Protein AF-A0A6A5SUX0-F1 (afdb_monomer_lite)

pLDDT: mean 79.56, std 15.03, range [44.03, 95.94]

Organism: NCBI:txid706981

Radius of gyration: 25.03 Å; chains: 1; bounding box: 44×55×78 Å

Foldseek 3Di:
DDDDPVVVVVVVVVVVVVVVVVVVVVVVVVVVVVQPPFDWDQDPVRDTDRPNDDPPDPPCDDQLNDDDDDADDLDDVPGDPVCSVVSLVSRLVSLVCCQAAQDQSDPPDDDPDPVSVQNGGGAQEDEDEDDDSLLSNLVSLVVCCVVCPVPCVVVNGYAYEYEFDPVDAQDGDPSLVVCQVRHPAYEYQYPNCDCPVHGYHYDHDDD

Structure (mmCIF, N/CA/C/O backbone):
data_AF-A0A6A5SUX0-F1
#
_entry.id   AF-A0A6A5SUX0-F1
#
loop_
_atom_site.group_PDB
_atom_site.id
_atom_site.type_symbol
_atom_site.label_atom_id
_atom_site.label_alt_id
_atom_site.label_comp_id
_atom_site.label_asym_id
_atom_site.label_entity_id
_atom_site.label_seq_id
_atom_site.pdbx_PDB_ins_code
_atom_site.Cartn_x
_atom_site.Cartn_y
_atom_site.Cartn_z
_atom_site.occupancy
_atom_site.B_iso_or_equiv
_atom_site.auth_seq_id
_atom_site.auth_comp_id
_atom_site.auth_asym_id
_atom_site.auth_atom_id
_atom_site.pdbx_PDB_model_num
ATOM 1 N N . MET A 1 1 ? -13.745 -22.113 58.119 1.00 49.56 1 MET A N 1
ATOM 2 C CA . MET A 1 1 ? -13.771 -23.589 58.033 1.00 49.56 1 MET A CA 1
ATOM 3 C C . MET A 1 1 ? -13.179 -23.953 56.679 1.00 49.56 1 MET A C 1
ATOM 5 O O . MET A 1 1 ? -13.833 -23.735 55.671 1.00 49.56 1 MET A O 1
ATOM 9 N N . ALA A 1 2 ? -11.890 -24.301 56.633 1.00 49.69 2 ALA A N 1
ATOM 10 C CA . ALA A 1 2 ? -11.202 -24.580 55.371 1.00 49.69 2 ALA A CA 1
ATOM 11 C C . ALA A 1 2 ? -11.668 -25.944 54.820 1.00 49.69 2 ALA A C 1
ATOM 13 O O . ALA A 1 2 ? -11.818 -26.876 55.616 1.00 49.69 2 ALA A O 1
ATOM 14 N N . PRO A 1 3 ? -11.938 -26.074 53.509 1.00 55.22 3 PRO A N 1
ATOM 15 C CA . PRO A 1 3 ? -12.345 -27.348 52.924 1.00 55.22 3 PRO A CA 1
ATOM 16 C C . PRO A 1 3 ? -11.231 -28.390 53.090 1.00 55.22 3 PRO A C 1
ATOM 18 O O . PRO A 1 3 ? -10.047 -28.064 52.998 1.00 55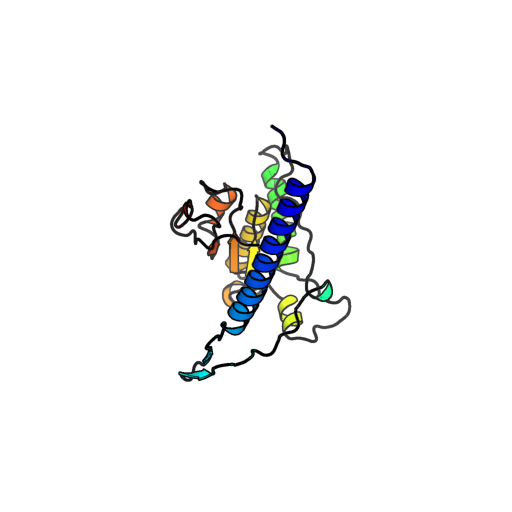.22 3 PRO A O 1
ATOM 21 N N . SER A 1 4 ? -11.608 -29.645 53.355 1.00 58.28 4 SER A N 1
ATOM 22 C CA . SER A 1 4 ? -10.641 -30.730 53.534 1.00 58.28 4 SER A CA 1
ATOM 23 C C . SER A 1 4 ? -9.840 -30.971 52.239 1.00 58.28 4 SER A C 1
ATOM 25 O O . SER A 1 4 ? -10.383 -30.792 51.143 1.00 58.28 4 SER A O 1
ATOM 27 N N . PRO A 1 5 ? -8.569 -31.407 52.326 1.00 59.31 5 PRO A N 1
ATOM 28 C CA . PRO A 1 5 ? -7.697 -31.605 51.159 1.00 59.31 5 PRO A CA 1
ATOM 29 C C . PRO A 1 5 ? -8.304 -32.514 50.074 1.00 59.31 5 PRO A C 1
ATOM 31 O O . PRO A 1 5 ? -8.098 -32.295 48.882 1.00 59.31 5 PRO A O 1
ATOM 34 N N . SER A 1 6 ? -9.122 -33.490 50.479 1.00 60.31 6 SER A N 1
ATOM 35 C CA . SER A 1 6 ? -9.822 -34.422 49.584 1.00 60.31 6 SER A CA 1
ATOM 36 C C . SER A 1 6 ? -10.925 -33.756 48.748 1.00 60.31 6 SER A C 1
ATOM 38 O O . SER A 1 6 ? -11.181 -34.166 47.615 1.00 60.31 6 SER A O 1
ATOM 40 N N . SER A 1 7 ? -11.564 -32.707 49.275 1.00 60.09 7 SER A N 1
ATOM 41 C CA . SER A 1 7 ? -12.603 -31.945 48.569 1.00 60.09 7 SER A CA 1
ATOM 42 C C . SER A 1 7 ? -12.007 -31.108 47.433 1.00 60.09 7 SER A C 1
ATOM 44 O O . SER A 1 7 ? -12.527 -31.107 46.319 1.00 60.09 7 SER A O 1
ATOM 46 N N . LEU A 1 8 ? -10.844 -30.489 47.672 1.00 59.81 8 LEU A N 1
ATOM 47 C CA . LEU A 1 8 ? -10.127 -29.697 46.666 1.00 59.81 8 LEU A CA 1
ATOM 48 C C . LEU A 1 8 ? -9.606 -30.553 45.503 1.00 59.81 8 LEU A C 1
ATOM 50 O O . LEU A 1 8 ? -9.694 -30.137 44.349 1.00 59.81 8 LEU A O 1
ATOM 54 N N . TYR A 1 9 ? -9.131 -31.769 45.786 1.00 67.38 9 TYR A N 1
ATOM 55 C CA . TYR A 1 9 ? -8.696 -32.706 44.747 1.00 67.38 9 TYR A CA 1
ATO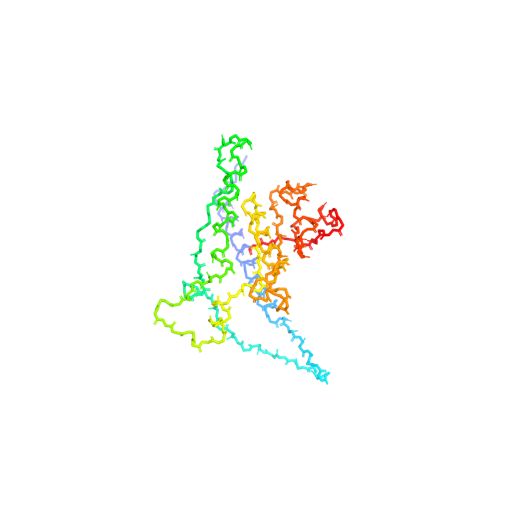M 56 C C . TYR A 1 9 ? -9.862 -33.154 43.851 1.00 67.38 9 TYR A C 1
ATOM 58 O O . TYR A 1 9 ? -9.740 -33.187 42.628 1.00 67.38 9 TYR A O 1
ATOM 66 N N . THR A 1 10 ? -11.025 -33.417 44.452 1.00 73.06 10 THR A N 1
ATOM 67 C CA . THR A 1 10 ? -12.238 -33.824 43.725 1.00 73.06 10 THR A CA 1
ATOM 68 C C . THR A 1 10 ? -12.755 -32.705 42.813 1.00 73.06 10 THR A C 1
ATOM 70 O O . THR A 1 10 ? -13.137 -32.958 41.671 1.00 73.06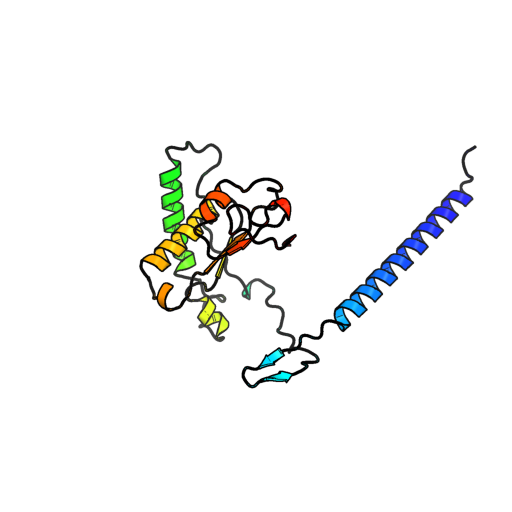 10 THR A O 1
ATOM 73 N N . LEU A 1 11 ? -12.703 -31.457 43.287 1.00 72.31 11 LEU A N 1
ATOM 74 C CA . LEU A 1 11 ? -13.087 -30.267 42.521 1.00 72.31 11 LEU A CA 1
ATOM 75 C C . LEU A 1 11 ? -12.136 -30.011 41.343 1.00 72.31 11 LEU A C 1
ATOM 77 O O . LEU A 1 11 ? -12.590 -29.741 40.234 1.00 72.31 11 LEU A O 1
ATOM 81 N N . SER A 1 12 ? -10.826 -30.171 41.557 1.00 73.44 12 SER A N 1
ATOM 82 C CA . SER A 1 12 ? -9.824 -30.071 40.488 1.00 73.44 12 SER A CA 1
ATOM 83 C C . SER A 1 12 ? -10.040 -31.124 39.399 1.00 73.44 12 SER A C 1
ATOM 85 O O . SER A 1 12 ? -9.927 -30.812 38.216 1.00 73.44 12 SER A O 1
ATOM 87 N N . LEU A 1 13 ? -10.377 -32.361 39.779 1.00 80.00 13 LEU A N 1
ATOM 88 C CA . LEU A 1 13 ? -10.629 -33.447 38.829 1.00 80.00 13 LEU A CA 1
ATOM 89 C C . LEU A 1 13 ? -11.912 -33.216 38.013 1.00 80.00 13 LEU A C 1
ATOM 91 O O . LEU A 1 13 ? -11.964 -33.543 36.828 1.00 80.00 13 LEU A O 1
ATOM 95 N N . ALA A 1 14 ? -12.945 -32.648 38.643 1.00 77.25 14 ALA A N 1
ATOM 96 C CA . ALA A 1 14 ? -14.195 -32.294 37.979 1.00 77.25 14 ALA A CA 1
ATOM 97 C C . ALA A 1 14 ? -13.993 -31.170 36.949 1.00 77.25 14 ALA A C 1
ATOM 99 O O . ALA A 1 14 ? -14.465 -31.287 35.822 1.00 77.25 14 ALA A O 1
ATOM 100 N N . ILE A 1 15 ? -13.227 -30.131 37.301 1.00 79.25 15 ILE A N 1
ATOM 101 C CA . ILE A 1 15 ? -12.895 -29.022 36.393 1.00 79.25 15 ILE A CA 1
ATOM 102 C C . ILE A 1 15 ? -12.122 -29.522 35.168 1.00 79.25 15 ILE A C 1
ATOM 104 O O . ILE A 1 15 ? -12.401 -29.097 34.047 1.00 79.25 15 ILE A O 1
ATOM 108 N N . GLU A 1 16 ? -11.167 -30.434 35.357 1.00 81.25 16 GLU A N 1
ATOM 109 C CA . GLU A 1 16 ? -10.340 -30.912 34.249 1.00 81.25 16 GLU A CA 1
ATOM 110 C C . GLU A 1 16 ? -11.128 -31.806 33.278 1.00 81.25 16 GLU A C 1
ATOM 112 O O . GLU A 1 16 ? -10.983 -31.665 32.063 1.00 81.25 16 GLU A O 1
ATOM 117 N N . ARG A 1 17 ? -12.067 -32.616 33.789 1.00 81.31 17 ARG A N 1
ATOM 118 C CA . ARG A 1 17 ? -13.029 -33.363 32.958 1.00 81.31 17 ARG A CA 1
ATOM 119 C C . ARG A 1 17 ? -13.961 -32.449 32.164 1.00 81.31 17 ARG A C 1
ATOM 121 O O . ARG A 1 17 ? -14.253 -32.737 31.005 1.00 81.31 17 ARG A O 1
ATOM 128 N N . GLU A 1 18 ? -14.425 -31.353 32.762 1.00 77.50 18 GLU A N 1
ATOM 129 C CA . GLU A 1 18 ? -15.297 -30.391 32.078 1.00 77.50 18 GLU A CA 1
ATOM 130 C C . GLU A 1 18 ? -14.549 -29.695 30.927 1.00 77.50 18 GLU A C 1
ATOM 132 O O . GLU A 1 18 ? -15.068 -29.586 29.816 1.00 77.50 18 GLU A O 1
ATOM 137 N N . LYS A 1 19 ? -13.281 -29.311 31.144 1.00 77.44 19 LYS A N 1
ATOM 138 C CA . LYS A 1 19 ? -12.419 -28.752 30.088 1.00 77.44 19 LYS A CA 1
ATOM 139 C C . LYS A 1 19 ? -12.165 -29.737 28.949 1.00 77.44 19 LYS A C 1
ATOM 141 O O . LYS A 1 19 ? -12.125 -29.326 27.793 1.00 77.44 19 LYS A O 1
ATOM 146 N N . GLU A 1 20 ? -11.969 -31.021 29.243 1.00 81.38 20 GLU A N 1
ATOM 147 C CA . GLU A 1 20 ? -11.807 -32.051 28.207 1.00 81.38 20 GLU A CA 1
ATOM 148 C C . GLU A 1 20 ? -13.063 -32.209 27.347 1.00 81.38 20 GLU A C 1
ATOM 150 O O . GLU A 1 20 ? -12.951 -32.292 26.124 1.00 81.38 20 GLU A O 1
ATOM 155 N N . ARG A 1 21 ? -14.252 -32.164 27.959 1.00 81.31 21 ARG A N 1
ATOM 156 C CA . ARG A 1 21 ? -15.530 -32.191 27.230 1.00 81.31 21 ARG A CA 1
ATOM 157 C C . ARG A 1 21 ? -15.703 -30.981 26.318 1.00 81.31 21 ARG A C 1
ATOM 159 O O . ARG A 1 21 ? -16.104 -31.151 25.170 1.00 81.31 21 ARG A O 1
ATOM 166 N N . LEU A 1 22 ? -15.357 -29.787 26.801 1.00 77.88 22 LEU A N 1
ATOM 167 C CA . LEU A 1 22 ? -15.414 -28.559 26.004 1.00 77.88 22 LEU A CA 1
ATOM 168 C C . LEU A 1 22 ? -14.439 -28.607 24.817 1.00 77.88 22 LEU A C 1
ATOM 170 O O . LEU A 1 22 ? -14.822 -28.258 23.704 1.00 77.88 22 LEU A O 1
ATOM 174 N N . ARG A 1 23 ? -13.215 -29.119 25.018 1.00 74.06 23 ARG A N 1
ATOM 175 C CA . ARG A 1 23 ? -12.237 -29.320 23.931 1.00 74.06 23 ARG A CA 1
ATOM 176 C C . ARG A 1 23 ? -12.734 -30.304 22.870 1.00 74.06 23 ARG A C 1
ATOM 178 O O . ARG A 1 23 ? -12.515 -30.068 21.685 1.00 74.06 23 ARG A O 1
ATOM 185 N N . HIS A 1 24 ? -13.410 -31.379 23.282 1.00 73.75 24 HIS A N 1
ATOM 186 C CA . HIS A 1 24 ? -14.030 -32.325 22.351 1.00 73.75 24 HIS A CA 1
ATOM 187 C C . HIS A 1 24 ? -15.170 -31.681 21.555 1.00 73.75 24 HIS A C 1
ATOM 189 O O . HIS A 1 24 ? -15.169 -31.782 20.333 1.00 73.75 24 HIS A O 1
ATOM 195 N N . GLN A 1 25 ? -16.064 -30.933 22.209 1.00 72.31 25 GLN A N 1
ATOM 196 C CA . GLN A 1 25 ? -17.133 -30.203 21.517 1.00 72.31 25 GLN A CA 1
ATOM 197 C C . GLN A 1 25 ? -16.600 -29.162 20.525 1.00 72.31 25 GLN A C 1
ATOM 199 O O . GLN A 1 25 ? -17.147 -29.031 19.434 1.00 72.31 25 GLN A O 1
ATOM 204 N N . GLU A 1 26 ? -15.524 -28.443 20.857 1.00 66.25 26 GLU A N 1
ATOM 205 C CA . GLU A 1 26 ? -14.884 -27.518 19.913 1.00 66.25 26 GLU A CA 1
ATOM 206 C C . GLU A 1 26 ? -14.251 -28.241 18.717 1.00 66.25 26 GLU A C 1
ATOM 208 O O . GLU A 1 26 ? -14.285 -27.720 17.601 1.00 66.25 26 GLU A O 1
ATOM 213 N N . HIS A 1 27 ? -13.663 -29.422 18.928 1.00 62.78 27 HIS A N 1
ATOM 214 C CA . HIS A 1 27 ? -13.106 -30.238 17.847 1.00 62.78 27 HIS A CA 1
ATOM 215 C C . HIS A 1 27 ? -14.198 -30.779 16.919 1.00 62.78 27 HIS A C 1
ATOM 217 O O . HIS A 1 27 ? -14.058 -30.671 15.699 1.00 62.78 27 HIS A O 1
ATOM 223 N N . ASP A 1 28 ? -15.293 -31.286 17.485 1.00 66.38 28 ASP A N 1
ATOM 224 C CA . ASP A 1 28 ? -16.430 -31.806 16.724 1.00 66.38 28 ASP A CA 1
ATOM 225 C C . ASP A 1 28 ? -17.117 -30.675 15.936 1.00 66.38 28 ASP A C 1
ATOM 227 O O . ASP A 1 28 ? -17.338 -30.802 14.731 1.00 66.38 28 ASP A O 1
ATOM 231 N N . ALA A 1 29 ? -17.325 -29.510 16.564 1.00 62.72 29 ALA A N 1
ATOM 232 C CA . ALA A 1 29 ? -17.887 -28.330 15.905 1.00 62.72 29 ALA A CA 1
ATOM 233 C C . ALA A 1 29 ? -16.992 -27.805 14.767 1.00 62.72 29 ALA A C 1
ATOM 235 O O . ALA A 1 29 ? -17.490 -27.429 13.706 1.00 62.72 29 ALA A O 1
ATOM 236 N N . LYS A 1 30 ? -15.661 -27.805 14.939 1.00 56.06 30 LYS A N 1
ATOM 237 C CA . LYS A 1 30 ? -14.721 -27.441 13.863 1.00 56.06 30 LYS A CA 1
ATOM 238 C C . LYS A 1 30 ? -14.768 -28.437 12.701 1.00 56.06 30 LYS A C 1
ATOM 240 O O . LYS A 1 30 ? -14.723 -28.004 11.550 1.00 56.06 30 LYS A O 1
ATOM 245 N N . GLY A 1 31 ? -14.899 -29.735 12.986 1.00 53.09 31 GLY A N 1
ATOM 246 C CA . GLY A 1 31 ? -15.065 -30.778 11.970 1.00 53.09 31 GLY A CA 1
ATOM 247 C C . GLY A 1 31 ? -16.353 -30.616 11.156 1.00 53.09 31 GLY A C 1
ATOM 248 O O . GLY A 1 31 ? -16.324 -30.697 9.927 1.00 53.09 31 GLY A O 1
ATOM 249 N N . GLU A 1 32 ? -17.470 -30.302 11.816 1.00 54.88 32 GLU A N 1
ATOM 250 C CA . GLU A 1 32 ? -18.754 -30.047 11.150 1.00 54.88 32 GLU A CA 1
ATOM 251 C C . GLU A 1 32 ? -18.742 -28.757 10.317 1.00 54.88 32 GLU A C 1
ATOM 253 O O . GLU A 1 32 ? -19.191 -28.759 9.166 1.00 54.88 32 GLU A O 1
ATOM 258 N N . ILE A 1 33 ? -18.161 -27.669 10.841 1.00 53.19 33 ILE A N 1
ATOM 259 C CA . ILE A 1 33 ? -18.003 -26.407 10.099 1.00 53.19 33 ILE A CA 1
ATOM 260 C C . ILE A 1 33 ? -17.164 -26.640 8.837 1.00 53.19 33 ILE A C 1
ATOM 262 O O . ILE A 1 33 ? -17.558 -26.202 7.753 1.00 53.19 33 ILE A O 1
ATOM 266 N N . GLN A 1 34 ? -16.069 -27.400 8.944 1.00 51.91 34 GLN A N 1
ATOM 267 C CA . GLN A 1 34 ? -15.207 -27.731 7.810 1.00 51.91 34 GLN A CA 1
ATOM 268 C C . GLN A 1 34 ? -15.900 -28.641 6.780 1.00 51.91 34 GLN A C 1
ATOM 270 O O . GLN A 1 34 ? -15.658 -28.497 5.583 1.00 51.91 34 GLN A O 1
ATOM 275 N N . SER A 1 35 ? -16.819 -29.514 7.207 1.00 50.22 35 SER A N 1
ATOM 276 C CA . SER A 1 35 ? -17.625 -30.348 6.304 1.00 50.22 35 SER A CA 1
ATOM 277 C C . SER A 1 35 ? -18.751 -29.582 5.585 1.00 50.22 35 SER A C 1
ATOM 279 O O . SER A 1 35 ? -19.284 -30.081 4.588 1.00 50.22 35 SER A O 1
ATOM 281 N N . SER A 1 36 ? -19.155 -28.404 6.072 1.00 44.91 36 SER A N 1
ATOM 282 C CA . SER A 1 36 ? -20.350 -27.693 5.580 1.00 44.91 36 SER A CA 1
ATOM 283 C C . SER A 1 36 ? -20.090 -26.665 4.470 1.00 44.91 36 SER A C 1
ATOM 285 O O . SER A 1 36 ? -21.034 -26.227 3.807 1.00 44.91 36 SER A O 1
ATOM 287 N N . MET A 1 37 ? -18.832 -26.295 4.205 1.00 44.31 37 MET A N 1
ATOM 288 C CA . MET A 1 37 ? -18.498 -25.218 3.266 1.00 44.31 37 MET A CA 1
ATOM 289 C C . MET A 1 37 ? -18.520 -25.699 1.801 1.00 44.31 37 MET A C 1
ATOM 291 O O . MET A 1 37 ? -17.495 -25.825 1.138 1.00 44.31 37 MET A O 1
ATOM 295 N N . LYS A 1 38 ? -19.717 -25.985 1.276 1.00 44.78 38 LYS A N 1
ATOM 296 C CA . LYS A 1 38 ? -19.944 -26.292 -0.147 1.00 44.78 38 LYS A CA 1
ATOM 297 C C . LYS A 1 38 ? -20.049 -24.995 -0.948 1.00 44.78 38 LYS A C 1
ATOM 299 O O . LYS A 1 38 ? -21.107 -24.368 -0.989 1.00 44.78 38 LYS A O 1
ATOM 304 N N . ILE A 1 39 ? -18.962 -24.592 -1.601 1.00 50.75 39 ILE A N 1
ATOM 305 C CA . ILE A 1 39 ? -18.970 -23.444 -2.514 1.00 50.75 39 ILE A CA 1
ATOM 306 C C . ILE A 1 39 ? -19.639 -23.874 -3.826 1.00 50.75 39 ILE A C 1
ATOM 308 O O . ILE A 1 39 ? -19.174 -24.785 -4.505 1.00 50.75 39 ILE A O 1
ATOM 312 N N . LYS A 1 40 ? -20.753 -23.227 -4.185 1.00 50.44 40 LYS A N 1
ATOM 313 C CA . LYS A 1 40 ? -21.378 -23.384 -5.504 1.00 50.44 40 LYS A CA 1
ATOM 314 C C . LYS A 1 40 ? -20.696 -22.434 -6.481 1.00 50.44 40 LYS A C 1
ATOM 316 O O . LYS A 1 40 ? -20.782 -21.221 -6.303 1.00 50.44 40 LYS A O 1
ATOM 321 N N . VAL A 1 41 ? -20.048 -22.979 -7.506 1.00 53.84 41 VAL A N 1
ATOM 322 C CA . VAL A 1 41 ? -19.457 -22.192 -8.594 1.00 53.84 41 VAL A CA 1
ATOM 323 C C . VAL A 1 41 ? -20.390 -22.280 -9.801 1.00 53.84 41 VAL A C 1
ATOM 325 O O . VAL A 1 41 ? -20.698 -23.371 -10.284 1.00 53.84 41 VAL A O 1
ATOM 328 N N . THR A 1 42 ? -20.876 -21.130 -10.268 1.00 44.03 42 THR A N 1
ATOM 329 C CA . THR A 1 42 ? -21.670 -21.026 -11.500 1.00 44.03 42 THR A CA 1
ATOM 330 C C . THR A 1 42 ? -20.772 -20.477 -12.599 1.00 44.03 42 THR A C 1
ATOM 332 O O . THR A 1 42 ? -20.248 -19.371 -12.469 1.00 44.03 42 THR A O 1
ATOM 335 N N . ASN A 1 43 ? -20.585 -21.252 -13.667 1.00 60.16 43 ASN A N 1
ATOM 336 C CA . ASN A 1 43 ? -19.828 -20.812 -14.838 1.00 60.16 43 ASN A CA 1
ATOM 337 C C . ASN A 1 43 ? -20.651 -19.823 -15.684 1.00 60.16 43 ASN A C 1
ATOM 339 O O . ASN A 1 43 ? -21.870 -19.727 -15.534 1.00 60.16 43 ASN A O 1
ATOM 343 N N . ALA A 1 44 ? -19.989 -19.105 -16.598 1.00 55.03 44 ALA A N 1
ATOM 344 C CA . ALA A 1 44 ? -20.615 -18.113 -17.483 1.00 55.03 44 ALA A CA 1
ATOM 345 C C . ALA A 1 44 ? -21.763 -18.682 -18.349 1.00 55.03 44 ALA A C 1
ATOM 347 O O . ALA A 1 44 ? -22.647 -17.934 -18.754 1.00 55.03 44 ALA A O 1
ATOM 348 N N . ASP A 1 45 ? -21.793 -20.002 -18.549 1.00 65.38 45 ASP A N 1
ATOM 349 C CA . ASP A 1 45 ? -22.827 -20.724 -19.302 1.00 65.38 45 ASP A CA 1
ATOM 350 C C . ASP A 1 45 ? -24.079 -21.065 -18.462 1.00 65.38 45 ASP A C 1
ATOM 352 O O . ASP A 1 45 ? -24.967 -21.783 -18.916 1.00 65.38 45 ASP A O 1
ATOM 356 N N . GLY A 1 46 ? -24.158 -20.595 -17.210 1.00 51.25 46 GLY A N 1
ATOM 357 C CA . GLY A 1 46 ? -25.304 -20.815 -16.317 1.00 51.25 46 GLY A CA 1
ATOM 358 C C . GLY A 1 46 ? -25.359 -22.202 -15.663 1.00 51.25 46 GLY A C 1
ATOM 359 O O . GLY A 1 46 ? -26.293 -22.493 -14.918 1.00 51.25 46 GLY A O 1
ATOM 360 N N . ILE A 1 47 ? -24.357 -23.054 -15.893 1.00 53.06 47 ILE A N 1
ATOM 361 C CA . ILE A 1 47 ? -24.266 -24.389 -15.294 1.00 53.06 47 ILE A CA 1
ATOM 362 C C . ILE A 1 47 ? -23.617 -24.275 -13.907 1.00 53.06 47 ILE A C 1
ATOM 364 O O . ILE A 1 47 ? -22.462 -23.859 -13.772 1.00 53.06 47 ILE A O 1
ATOM 368 N N . THR A 1 48 ? -24.367 -24.629 -12.861 1.00 47.28 48 THR A N 1
ATOM 369 C CA . THR A 1 48 ? -23.865 -24.692 -11.481 1.00 47.28 48 THR A CA 1
ATOM 370 C C . THR A 1 48 ? -23.216 -26.049 -11.229 1.00 47.28 48 THR A C 1
ATOM 372 O O . THR A 1 48 ? -23.906 -27.066 -11.157 1.00 47.28 48 THR A O 1
ATOM 375 N N . HIS A 1 49 ? -21.898 -26.069 -11.041 1.00 51.03 49 HIS A N 1
ATOM 376 C CA . HIS A 1 49 ? -21.199 -27.262 -10.577 1.00 51.03 49 HIS A CA 1
ATOM 377 C C . HIS A 1 49 ? -21.098 -27.209 -9.048 1.00 51.03 49 HIS A C 1
ATOM 379 O O . HIS A 1 49 ? -20.559 -26.267 -8.466 1.00 51.03 49 HIS A O 1
ATOM 385 N N . ALA A 1 50 ? -21.655 -28.220 -8.381 1.00 47.81 50 ALA A N 1
ATOM 386 C CA . ALA A 1 50 ? -21.386 -28.463 -6.970 1.00 47.81 50 ALA A CA 1
ATOM 387 C C . ALA A 1 50 ? -20.044 -29.200 -6.876 1.00 47.81 50 ALA A C 1
ATOM 389 O O . ALA A 1 50 ? -19.993 -30.422 -6.994 1.00 47.81 50 ALA A O 1
ATOM 390 N N . GLU A 1 51 ? -18.951 -28.454 -6.736 1.00 48.59 51 GLU A N 1
ATOM 391 C CA . GLU A 1 51 ? -17.615 -29.032 -6.611 1.00 48.59 51 GLU A CA 1
ATOM 392 C C . GLU A 1 51 ? -17.459 -29.593 -5.188 1.00 48.59 51 GLU A C 1
ATOM 394 O O . GLU A 1 51 ? -17.394 -28.855 -4.207 1.00 48.59 51 GLU A O 1
ATOM 399 N N . THR A 1 52 ? -17.500 -30.923 -5.052 1.00 50.38 52 THR A N 1
ATOM 400 C CA . THR A 1 52 ? -17.497 -31.610 -3.746 1.00 50.38 52 THR A CA 1
ATOM 401 C C . THR A 1 52 ? -16.134 -31.643 -3.068 1.00 50.38 52 THR A C 1
ATOM 403 O O . THR A 1 52 ? -16.065 -32.005 -1.902 1.00 50.38 52 THR A O 1
ATOM 406 N N . ASN A 1 53 ? -15.071 -31.261 -3.772 1.00 50.19 53 ASN A N 1
ATOM 407 C CA . ASN A 1 53 ? -13.757 -30.946 -3.227 1.00 50.19 53 ASN A CA 1
ATOM 408 C C . ASN A 1 53 ? -13.028 -30.128 -4.298 1.00 50.19 53 ASN A C 1
ATOM 410 O O . ASN A 1 53 ? -12.742 -30.695 -5.356 1.00 50.19 53 ASN A O 1
ATOM 414 N N . PRO A 1 54 ? -12.732 -28.834 -4.082 1.00 55.12 54 PRO A N 1
ATOM 415 C CA . PRO A 1 54 ? -11.856 -28.129 -5.004 1.00 55.12 54 PRO A CA 1
ATOM 416 C C . PRO A 1 54 ? -10.522 -28.889 -5.073 1.00 55.12 54 PRO A C 1
ATOM 418 O O . PRO A 1 54 ? -10.091 -29.438 -4.049 1.00 55.12 54 PRO A O 1
ATOM 421 N N . PRO A 1 55 ? -9.847 -28.947 -6.236 1.00 55.78 55 PRO A N 1
ATOM 422 C CA . PRO A 1 55 ? -8.492 -29.476 -6.297 1.00 55.78 55 PRO A CA 1
ATOM 423 C C . PRO A 1 55 ? -7.665 -28.755 -5.232 1.00 55.78 55 PRO A C 1
ATOM 425 O O . PRO A 1 55 ? -7.547 -27.526 -5.270 1.00 55.78 55 PRO A O 1
ATOM 428 N N . GLN A 1 56 ? -7.164 -29.503 -4.242 1.00 54.94 56 GLN A N 1
ATOM 429 C CA . GLN A 1 56 ? -6.345 -28.945 -3.172 1.00 54.94 56 GLN A CA 1
ATOM 430 C C . GLN A 1 56 ? -5.099 -28.354 -3.822 1.00 54.94 56 GLN A C 1
ATOM 432 O O . GLN A 1 56 ? -4.165 -29.069 -4.181 1.00 54.94 56 GLN A O 1
ATOM 437 N N . ARG A 1 57 ? -5.109 -27.037 -4.039 1.00 61.75 57 ARG A N 1
ATOM 438 C CA . ARG A 1 57 ? -3.917 -26.324 -4.477 1.00 61.75 57 ARG A CA 1
ATOM 439 C C . ARG A 1 57 ? -2.895 -26.497 -3.357 1.00 61.75 57 ARG A C 1
ATOM 441 O O . ARG A 1 57 ? -3.247 -26.228 -2.205 1.00 61.75 57 ARG A O 1
ATOM 448 N N . PRO A 1 58 ? -1.677 -26.976 -3.656 1.00 70.44 58 PRO A N 1
ATOM 449 C CA . PRO A 1 58 ? -0.649 -27.091 -2.636 1.00 70.44 58 PRO A CA 1
ATOM 450 C C . PRO A 1 58 ? -0.473 -25.722 -1.976 1.00 70.44 58 PRO A C 1
ATOM 452 O O . PRO A 1 58 ? -0.506 -24.691 -2.651 1.00 70.44 58 PRO A O 1
ATOM 455 N N . ALA A 1 59 ? -0.360 -25.705 -0.650 1.00 69.19 59 ALA A N 1
ATOM 456 C CA . ALA A 1 59 ? -0.187 -24.460 0.078 1.00 69.19 59 ALA A CA 1
ATOM 457 C C . ALA A 1 59 ? 1.116 -23.790 -0.390 1.00 69.19 59 ALA A C 1
ATOM 459 O O . ALA A 1 59 ? 2.187 -24.386 -0.289 1.00 69.19 59 ALA A O 1
ATOM 460 N N . CYS A 1 60 ? 1.029 -22.557 -0.901 1.00 70.50 60 CYS A N 1
ATOM 461 C CA . CYS A 1 60 ? 2.182 -21.756 -1.329 1.00 70.50 60 CYS A CA 1
ATOM 462 C C . CYS A 1 60 ? 2.937 -21.195 -0.112 1.00 70.50 60 CYS A C 1
ATOM 464 O O . CYS A 1 60 ? 3.050 -19.985 0.076 1.00 70.50 60 CYS A O 1
ATOM 466 N N . THR A 1 61 ? 3.375 -22.080 0.778 1.00 76.56 61 THR A N 1
ATOM 467 C CA . THR A 1 61 ? 4.063 -21.742 2.022 1.00 76.56 61 THR A CA 1
ATOM 468 C C . THR A 1 61 ? 5.551 -22.003 1.873 1.00 76.56 61 THR A C 1
ATOM 470 O O . THR A 1 61 ? 5.947 -23.063 1.395 1.00 76.56 61 THR A O 1
ATOM 473 N N . GLY A 1 62 ? 6.381 -21.063 2.319 1.00 76.25 62 GLY A N 1
ATOM 474 C CA . GLY A 1 62 ? 7.834 -21.219 2.360 1.00 76.25 62 GLY A CA 1
ATOM 475 C C . GLY A 1 62 ? 8.593 -20.154 1.562 1.00 76.25 62 GLY A C 1
ATOM 476 O O . GLY A 1 62 ? 7.966 -19.332 0.892 1.00 76.25 62 GLY A O 1
ATOM 477 N N . PRO A 1 63 ? 9.935 -20.158 1.646 1.00 76.44 63 PRO A N 1
ATOM 478 C CA . PRO A 1 63 ? 10.801 -19.129 1.061 1.00 76.44 63 PRO A CA 1
ATOM 479 C C . PRO A 1 63 ? 10.687 -18.995 -0.459 1.00 76.44 63 PRO A C 1
ATOM 481 O O . PRO A 1 63 ? 10.884 -17.907 -0.985 1.00 76.44 63 PRO A O 1
ATOM 484 N N . ASP A 1 64 ? 10.312 -20.071 -1.150 1.00 73.81 64 ASP A N 1
ATOM 485 C CA . ASP A 1 64 ? 10.231 -20.112 -2.616 1.00 73.81 64 ASP A CA 1
ATOM 486 C C . ASP A 1 64 ? 8.992 -19.387 -3.178 1.00 73.81 64 ASP A C 1
ATOM 488 O O . ASP A 1 64 ? 8.836 -19.242 -4.389 1.00 73.81 64 ASP A O 1
ATOM 492 N N . HIS A 1 65 ? 8.093 -18.926 -2.301 1.00 76.31 65 HIS A N 1
ATOM 493 C CA . HIS A 1 65 ? 6.808 -18.328 -2.674 1.00 76.31 65 HIS A CA 1
ATOM 494 C C . HIS A 1 65 ? 6.723 -16.821 -2.393 1.00 76.31 65 HIS A C 1
ATOM 496 O O . HIS A 1 65 ? 5.671 -16.223 -2.632 1.00 76.31 65 HIS A O 1
ATOM 502 N N . TYR A 1 66 ? 7.792 -16.187 -1.894 1.00 82.50 66 TYR A N 1
ATOM 503 C CA . TYR A 1 66 ? 7.811 -14.745 -1.650 1.00 82.50 66 TYR A CA 1
ATOM 504 C C . TYR A 1 66 ? 9.175 -14.111 -1.918 1.00 82.50 66 TYR A C 1
ATOM 506 O O . TYR A 1 66 ? 10.226 -14.685 -1.650 1.00 82.50 66 TYR A O 1
ATOM 514 N N . ASN A 1 67 ? 9.142 -12.844 -2.336 1.00 82.81 67 ASN A N 1
ATOM 515 C CA . ASN A 1 67 ? 10.339 -12.032 -2.515 1.00 82.81 67 ASN A CA 1
ATOM 516 C C . ASN A 1 67 ? 10.357 -10.902 -1.495 1.00 82.81 67 ASN A C 1
ATOM 518 O O . ASN A 1 67 ? 9.361 -10.204 -1.304 1.00 82.81 67 ASN A O 1
ATOM 522 N N . ILE A 1 68 ? 11.511 -10.687 -0.864 1.00 86.25 68 ILE A N 1
ATOM 523 C CA . ILE A 1 68 ? 11.698 -9.584 0.078 1.00 86.25 68 ILE A CA 1
ATOM 524 C C . ILE A 1 68 ? 12.379 -8.426 -0.645 1.00 86.25 68 ILE A C 1
ATOM 526 O O . ILE A 1 68 ? 13.513 -8.538 -1.107 1.00 86.25 68 ILE A O 1
ATOM 530 N N . ALA A 1 69 ? 11.703 -7.281 -0.681 1.00 87.88 69 ALA A N 1
ATOM 531 C CA . ALA A 1 69 ? 12.295 -6.015 -1.079 1.00 87.88 69 ALA A CA 1
ATOM 532 C C . ALA A 1 69 ? 12.375 -5.069 0.121 1.00 87.88 69 ALA A C 1
ATOM 534 O O . ALA A 1 69 ? 11.404 -4.882 0.853 1.00 87.88 69 ALA A O 1
ATOM 535 N N . ILE A 1 70 ? 13.539 -4.447 0.311 1.00 90.81 70 ILE A N 1
ATOM 536 C CA . ILE A 1 70 ? 13.776 -3.509 1.409 1.00 90.81 70 ILE A CA 1
ATOM 537 C C . ILE A 1 70 ? 13.601 -2.085 0.884 1.00 90.81 70 ILE A C 1
ATOM 539 O O . ILE A 1 70 ? 14.309 -1.657 -0.027 1.00 90.81 70 ILE A O 1
ATOM 543 N N . VAL A 1 71 ? 12.676 -1.343 1.489 1.00 91.62 71 VAL A N 1
ATOM 544 C CA . VAL A 1 71 ? 12.406 0.066 1.180 1.00 91.62 71 VAL A CA 1
ATOM 545 C C . VAL A 1 71 ? 12.801 0.918 2.392 1.00 91.62 71 VAL A C 1
ATOM 547 O O . VAL A 1 71 ? 12.454 0.565 3.524 1.00 91.62 71 VAL A O 1
ATOM 550 N N . PRO A 1 72 ? 13.531 2.036 2.208 1.00 92.62 72 PRO A N 1
ATOM 551 C CA . PRO A 1 72 ? 13.899 2.907 3.315 1.00 92.62 72 PRO A CA 1
ATOM 552 C C . PRO A 1 72 ? 12.659 3.543 3.956 1.00 92.62 72 PRO A C 1
ATOM 554 O O . PRO A 1 72 ? 11.601 3.697 3.350 1.00 92.62 72 PRO A O 1
ATOM 557 N N . ARG A 1 73 ? 12.783 3.932 5.223 1.00 90.75 73 ARG A N 1
ATOM 558 C CA . ARG A 1 73 ? 11.683 4.558 5.958 1.00 90.75 73 ARG A CA 1
ATOM 559 C C . ARG A 1 73 ? 11.475 6.001 5.490 1.00 90.75 73 ARG A C 1
ATOM 561 O O . ARG A 1 73 ? 12.417 6.789 5.539 1.00 90.75 73 ARG A O 1
ATOM 568 N N . ALA A 1 74 ? 10.230 6.372 5.178 1.00 90.38 74 ALA A N 1
ATOM 569 C CA . ALA A 1 74 ? 9.883 7.725 4.720 1.00 90.38 74 ALA A CA 1
ATOM 570 C C . ALA A 1 74 ? 10.281 8.836 5.709 1.00 90.38 74 ALA A C 1
ATOM 572 O O . ALA A 1 74 ? 10.684 9.922 5.298 1.00 90.38 74 ALA A O 1
ATOM 573 N N . ARG A 1 75 ? 10.206 8.560 7.019 1.00 90.06 75 ARG A N 1
ATOM 574 C CA . ARG A 1 75 ? 10.622 9.482 8.085 1.00 90.06 75 ARG A CA 1
ATOM 575 C C . ARG A 1 75 ? 11.270 8.730 9.244 1.00 90.06 75 ARG A C 1
ATOM 577 O O . ARG A 1 75 ? 10.661 7.809 9.795 1.00 90.06 75 ARG A O 1
ATOM 584 N N . LYS A 1 76 ? 12.471 9.134 9.656 1.00 87.75 76 LYS A N 1
ATOM 585 C CA . LYS A 1 76 ? 13.147 8.599 10.851 1.00 87.75 76 LYS A CA 1
ATOM 586 C C . LYS A 1 76 ? 12.501 9.134 12.137 1.00 87.75 76 LYS A C 1
ATOM 588 O O . LYS A 1 76 ? 11.815 10.156 12.135 1.00 87.75 76 LYS A O 1
ATOM 593 N N . ILE A 1 77 ? 12.696 8.422 13.245 1.00 86.31 77 ILE A N 1
ATOM 594 C CA . ILE A 1 77 ? 12.243 8.888 14.565 1.00 86.31 77 ILE A CA 1
ATOM 595 C C . ILE A 1 77 ? 13.066 10.139 14.922 1.00 86.31 77 ILE A C 1
ATOM 597 O O . ILE A 1 77 ? 14.262 10.169 14.648 1.00 86.31 77 ILE A O 1
ATOM 601 N N . HIS A 1 78 ? 12.420 11.179 15.459 1.00 85.75 78 HIS A N 1
ATOM 602 C CA . HIS A 1 78 ? 13.016 12.496 15.762 1.00 85.75 78 HIS A CA 1
ATOM 603 C C . HIS A 1 78 ? 13.521 13.311 14.559 1.00 85.75 78 HIS A C 1
ATOM 605 O O . HIS A 1 78 ? 14.197 14.321 14.734 1.00 85.75 78 HIS A O 1
ATOM 611 N N . GLN A 1 79 ? 13.170 12.925 13.331 1.00 85.81 79 GLN A N 1
ATOM 612 C CA . GLN A 1 79 ? 13.519 13.720 12.160 1.00 85.81 79 GLN A CA 1
ATOM 613 C C . GLN A 1 79 ? 12.688 15.015 12.109 1.00 85.81 79 GLN A C 1
ATOM 615 O O . GLN A 1 79 ? 11.459 14.946 12.235 1.00 85.81 79 GLN A O 1
ATOM 620 N N . PRO A 1 80 ? 13.312 16.185 11.878 1.00 90.00 80 PRO A N 1
ATOM 621 C CA . PRO A 1 80 ? 12.571 17.429 11.732 1.00 90.00 80 PRO A CA 1
ATOM 622 C C . PRO A 1 80 ? 11.669 17.395 10.490 1.00 90.00 80 PRO A C 1
ATOM 624 O O . PRO A 1 80 ? 11.981 16.776 9.467 1.00 90.00 80 PRO A O 1
ATOM 627 N N . LEU A 1 81 ? 10.542 18.110 10.561 1.00 85.44 81 LEU A N 1
ATOM 628 C CA . LEU A 1 81 ? 9.566 18.173 9.466 1.00 85.44 81 LEU A CA 1
ATOM 629 C C . LEU A 1 81 ? 10.163 18.751 8.174 1.00 85.44 81 LEU A C 1
ATOM 631 O O . LEU A 1 81 ? 9.713 18.391 7.094 1.00 85.44 81 LEU A O 1
ATOM 635 N N . LEU A 1 82 ? 11.213 19.569 8.272 1.00 87.75 82 LEU A N 1
ATOM 636 C CA . LEU A 1 82 ? 11.857 20.195 7.118 1.00 87.75 82 LEU A CA 1
ATOM 637 C C . LEU A 1 82 ? 12.720 19.230 6.293 1.00 87.75 82 LEU A C 1
ATOM 639 O O . LEU A 1 82 ? 12.784 19.358 5.077 1.00 87.75 82 LEU A O 1
ATOM 643 N N . THR A 1 83 ? 13.367 18.243 6.922 1.00 89.19 83 THR A N 1
ATOM 644 C CA . THR A 1 83 ? 14.169 17.243 6.187 1.00 89.19 83 THR A CA 1
ATOM 645 C C . THR A 1 83 ? 13.332 16.042 5.749 1.00 89.19 83 THR A C 1
ATOM 647 O O . THR A 1 83 ? 13.796 15.213 4.967 1.00 89.19 83 THR A O 1
ATOM 650 N N . THR A 1 84 ? 12.092 15.943 6.237 1.00 90.69 84 THR A N 1
ATOM 651 C CA . THR A 1 84 ? 11.155 14.857 5.920 1.00 90.69 84 THR A CA 1
ATOM 652 C C . THR A 1 84 ? 10.848 14.741 4.418 1.00 90.69 84 THR A C 1
ATOM 654 O O . THR A 1 84 ? 10.861 13.621 3.914 1.00 90.69 84 THR A O 1
ATOM 657 N N . PRO A 1 85 ? 10.634 15.829 3.650 1.00 91.00 85 PRO A N 1
ATOM 658 C CA . PRO A 1 85 ? 10.419 15.732 2.207 1.00 91.00 85 PRO A CA 1
ATOM 659 C C . PRO A 1 85 ? 11.567 15.033 1.476 1.00 91.00 85 PRO A C 1
ATOM 661 O O . PRO A 1 85 ? 11.317 14.217 0.596 1.00 91.00 85 PRO A O 1
ATOM 664 N N . ILE A 1 86 ? 12.816 15.274 1.881 1.00 91.38 86 ILE A N 1
ATOM 665 C CA . ILE A 1 86 ? 13.993 14.667 1.246 1.00 91.38 86 ILE A CA 1
ATOM 666 C C . ILE A 1 86 ? 14.004 13.149 1.478 1.00 91.38 86 ILE A C 1
ATOM 668 O O . ILE A 1 86 ? 14.184 12.378 0.537 1.00 91.38 86 ILE A O 1
ATOM 672 N N . SER A 1 87 ? 13.747 12.693 2.708 1.00 92.06 87 SER A N 1
ATOM 673 C CA . SER A 1 87 ? 13.665 11.254 2.999 1.00 92.06 87 SER A CA 1
ATOM 674 C C . SER A 1 87 ? 12.443 10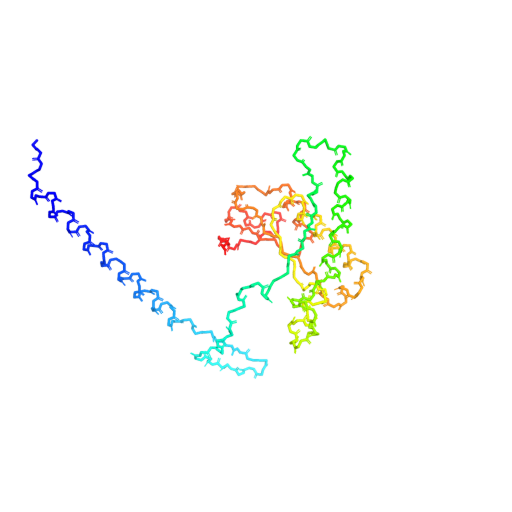.591 2.356 1.00 92.06 87 SER A C 1
ATOM 676 O O . SER A 1 87 ? 12.536 9.446 1.904 1.00 92.06 87 SER A O 1
ATOM 678 N N . CYS A 1 88 ? 11.319 11.305 2.250 1.00 93.31 88 CYS A N 1
ATOM 679 C CA . CYS A 1 88 ? 10.146 10.849 1.508 1.00 93.31 88 CYS A CA 1
ATOM 680 C C . CYS A 1 88 ? 10.451 10.684 0.014 1.00 93.31 88 CYS A C 1
ATOM 682 O O . CYS A 1 88 ? 10.087 9.658 -0.550 1.00 93.31 88 CYS A O 1
ATOM 684 N N . LEU A 1 89 ? 11.155 11.632 -0.614 1.00 94.06 89 LEU A N 1
ATOM 685 C CA . LEU A 1 89 ? 11.564 11.540 -2.022 1.00 94.06 89 LEU A CA 1
ATOM 686 C C . LEU A 1 89 ? 12.544 10.389 -2.259 1.00 94.06 89 LEU A C 1
ATOM 688 O O . LEU A 1 89 ? 12.391 9.640 -3.219 1.00 94.06 89 LEU A O 1
ATOM 692 N N . TRP A 1 90 ? 13.503 10.189 -1.353 1.00 94.44 90 TRP A N 1
ATOM 693 C CA . TRP A 1 90 ? 14.401 9.033 -1.408 1.00 94.44 90 TRP A CA 1
ATOM 694 C C . TRP A 1 90 ? 13.639 7.705 -1.314 1.00 94.44 90 TRP A C 1
ATOM 696 O O . TRP A 1 90 ? 13.916 6.750 -2.044 1.00 94.44 90 TRP A O 1
ATOM 706 N N . THR A 1 91 ? 12.634 7.658 -0.439 1.00 94.00 91 THR A N 1
ATOM 707 C CA . THR A 1 91 ? 11.745 6.502 -0.291 1.00 94.00 91 THR A CA 1
ATOM 708 C C . THR A 1 91 ? 10.892 6.286 -1.533 1.00 94.00 91 THR A C 1
ATOM 710 O O . THR A 1 91 ? 10.757 5.151 -1.980 1.00 94.00 91 THR A O 1
ATOM 713 N N . LEU A 1 92 ? 10.376 7.359 -2.131 1.00 95.31 92 LEU A N 1
ATOM 714 C CA . LEU A 1 92 ? 9.601 7.320 -3.367 1.00 95.31 92 LEU A CA 1
ATOM 715 C C . LEU A 1 92 ? 10.438 6.748 -4.511 1.00 95.31 92 LEU A C 1
ATOM 717 O O . LEU A 1 92 ? 10.021 5.786 -5.149 1.00 95.31 92 LEU A O 1
ATOM 721 N N . TYR A 1 93 ? 11.651 7.272 -4.702 1.00 94.62 93 TYR A N 1
ATOM 722 C CA . TYR A 1 93 ? 12.586 6.772 -5.705 1.00 94.62 93 TYR A CA 1
ATOM 723 C C . TYR A 1 93 ? 12.900 5.284 -5.495 1.00 94.62 93 TYR A C 1
ATOM 725 O O . TYR A 1 93 ? 12.788 4.475 -6.415 1.00 94.62 93 TYR A O 1
ATOM 733 N N . SER A 1 94 ? 13.206 4.903 -4.253 1.00 92.88 94 SER A N 1
ATOM 734 C CA . SER A 1 94 ? 13.504 3.512 -3.896 1.00 92.88 94 SER A CA 1
ATOM 735 C C . SER A 1 94 ? 12.303 2.575 -4.066 1.00 92.88 94 SER A C 1
ATOM 737 O O . SER A 1 94 ? 12.500 1.384 -4.287 1.00 92.88 94 SER A O 1
ATOM 739 N N . SER A 1 95 ? 11.071 3.093 -3.989 1.00 93.06 95 SER A N 1
ATOM 740 C CA . SER A 1 95 ? 9.835 2.314 -4.145 1.00 93.06 95 SER A CA 1
ATOM 741 C C . SER A 1 95 ? 9.564 1.914 -5.597 1.00 93.06 95 SER A C 1
ATOM 743 O O . SER A 1 95 ? 8.889 0.917 -5.829 1.00 93.06 95 SER A O 1
ATOM 745 N N . PHE A 1 96 ? 10.113 2.622 -6.590 1.00 92.88 96 PHE A N 1
ATOM 746 C CA . PHE A 1 96 ? 9.932 2.232 -7.993 1.00 92.88 96 PHE A CA 1
ATOM 747 C C . PHE A 1 96 ? 10.633 0.920 -8.335 1.00 92.88 96 PHE A C 1
ATOM 749 O O . PHE A 1 96 ? 10.099 0.147 -9.122 1.00 92.88 96 PHE A O 1
ATOM 756 N N . LYS A 1 97 ? 11.791 0.631 -7.727 1.00 90.06 97 LYS A N 1
ATOM 757 C CA . LYS A 1 97 ? 12.532 -0.612 -7.975 1.00 90.06 97 LYS A CA 1
ATOM 758 C C . LYS A 1 97 ? 11.681 -1.867 -7.705 1.00 90.06 97 LYS A C 1
ATOM 760 O O . LYS A 1 97 ? 11.530 -2.643 -8.640 1.00 90.06 97 LYS A O 1
ATOM 765 N N . PRO A 1 98 ? 11.084 -2.070 -6.513 1.00 89.31 98 PRO A N 1
ATOM 766 C CA . PRO A 1 98 ? 10.230 -3.233 -6.269 1.00 89.31 98 PRO A CA 1
ATOM 767 C C . PRO A 1 98 ? 8.904 -3.209 -7.038 1.00 89.31 98 PRO A C 1
ATOM 769 O O . PRO A 1 98 ? 8.340 -4.268 -7.279 1.00 89.31 98 PRO A O 1
ATOM 772 N N . LEU A 1 99 ? 8.396 -2.035 -7.432 1.00 89.31 99 LEU A N 1
ATOM 773 C CA . LEU A 1 99 ? 7.154 -1.938 -8.212 1.00 89.31 99 LEU A CA 1
ATOM 774 C C . LEU A 1 99 ? 7.349 -2.240 -9.704 1.00 89.31 99 LEU A C 1
ATOM 776 O O . LEU A 1 99 ? 6.418 -2.697 -10.357 1.00 89.31 99 LEU A O 1
ATOM 780 N N . LEU A 1 100 ? 8.529 -1.946 -10.255 1.00 87.94 100 LEU A N 1
ATOM 781 C CA . LEU A 1 100 ? 8.853 -2.150 -11.670 1.00 87.94 100 LEU A CA 1
ATOM 782 C C . LEU A 1 100 ? 9.635 -3.442 -11.920 1.00 87.94 100 LEU A C 1
ATOM 784 O O . LEU A 1 100 ? 9.609 -3.966 -13.033 1.00 87.94 100 LEU A O 1
ATOM 788 N N . SER A 1 101 ? 10.347 -3.939 -10.916 1.00 78.81 101 SER A N 1
ATOM 789 C CA . SER A 1 101 ? 11.171 -5.135 -11.009 1.00 78.81 101 SER A CA 1
ATOM 790 C C . SER A 1 101 ? 10.955 -5.990 -9.774 1.00 78.81 101 SER A C 1
ATOM 792 O O . SER A 1 101 ? 11.556 -5.759 -8.723 1.00 78.81 101 SER A O 1
ATOM 794 N N . ALA A 1 102 ? 10.128 -7.016 -9.917 1.00 70.38 102 ALA A N 1
ATOM 795 C CA . ALA A 1 102 ? 10.155 -8.125 -8.989 1.00 70.38 102 ALA A CA 1
ATOM 796 C C . ALA A 1 102 ? 11.357 -9.024 -9.334 1.00 70.38 102 ALA A C 1
ATOM 798 O O . ALA A 1 102 ? 11.550 -9.361 -10.506 1.00 70.38 102 ALA A O 1
ATOM 799 N N . PRO A 1 103 ? 12.200 -9.396 -8.355 1.00 66.75 103 PRO A N 1
ATOM 800 C CA . PRO A 1 103 ? 13.210 -10.430 -8.567 1.00 66.75 103 PRO A CA 1
ATOM 801 C C . PRO A 1 103 ? 12.547 -11.743 -9.016 1.00 66.75 103 PRO A C 1
ATOM 803 O O . PRO A 1 103 ? 11.357 -11.946 -8.778 1.00 66.75 103 PRO A O 1
ATOM 806 N N . SER A 1 104 ? 13.290 -12.654 -9.643 1.00 65.56 104 SER A N 1
ATOM 807 C CA . SER A 1 104 ? 12.786 -14.015 -9.851 1.00 65.56 104 SER A CA 1
ATOM 808 C C . SER A 1 104 ? 12.608 -14.707 -8.492 1.00 65.56 104 SER A C 1
ATOM 810 O O . SER A 1 104 ? 13.414 -14.494 -7.586 1.00 65.56 104 SER A O 1
ATOM 812 N N . LEU A 1 105 ? 11.541 -15.498 -8.332 1.00 67.50 105 LEU A N 1
ATOM 813 C CA . LEU A 1 105 ? 11.282 -16.275 -7.104 1.00 67.50 105 LEU A CA 1
ATOM 814 C C . LEU A 1 105 ? 12.417 -17.274 -6.824 1.00 67.50 105 LEU A C 1
ATOM 816 O O . LEU A 1 105 ? 12.798 -17.485 -5.679 1.00 67.50 105 LEU A O 1
ATOM 820 N N . LEU A 1 106 ? 13.016 -17.818 -7.889 1.00 63.09 106 LEU A N 1
ATOM 821 C CA . LEU A 1 106 ? 14.181 -18.692 -7.824 1.00 63.09 106 LEU A CA 1
ATOM 822 C C . LEU A 1 106 ? 15.401 -18.006 -8.468 1.00 63.09 106 LEU A C 1
ATOM 824 O O . LEU A 1 106 ? 15.304 -17.506 -9.599 1.00 63.09 106 LEU A O 1
ATOM 828 N N . PRO A 1 107 ? 16.563 -17.953 -7.789 1.00 62.06 107 PRO A N 1
ATOM 829 C CA . PRO A 1 107 ? 17.802 -17.475 -8.393 1.00 62.06 107 PRO A CA 1
ATOM 830 C C . PRO A 1 107 ? 18.216 -18.399 -9.548 1.00 62.06 107 PRO A C 1
ATOM 832 O O . PRO A 1 107 ? 18.304 -19.609 -9.367 1.00 62.06 107 PRO A O 1
ATOM 835 N N . ASN A 1 108 ? 18.523 -17.831 -10.718 1.00 62.56 108 ASN A N 1
ATOM 836 C CA . ASN A 1 108 ? 19.064 -18.532 -11.897 1.00 62.56 108 ASN A CA 1
ATOM 837 C C . ASN A 1 108 ? 18.128 -19.504 -12.640 1.00 62.56 108 ASN A C 1
ATOM 839 O O . ASN A 1 108 ? 18.608 -20.270 -13.475 1.00 62.56 108 ASN A O 1
ATOM 843 N N . GLN A 1 109 ? 16.813 -19.452 -12.416 1.00 64.62 109 GLN A N 1
ATOM 844 C CA . GLN A 1 109 ? 15.853 -20.239 -13.193 1.00 64.62 109 GLN A CA 1
ATOM 845 C C . GLN A 1 109 ? 14.879 -19.322 -13.940 1.00 64.62 109 GLN A C 1
ATOM 847 O O . GLN A 1 109 ? 14.335 -18.375 -13.372 1.00 64.62 109 GLN A O 1
ATOM 852 N N . ALA A 1 110 ? 14.681 -19.587 -15.235 1.00 65.50 110 ALA A N 1
ATOM 853 C CA . ALA A 1 110 ? 13.643 -18.919 -16.013 1.00 65.50 110 ALA A CA 1
ATOM 854 C C . ALA A 1 110 ? 12.255 -19.311 -15.472 1.00 65.50 110 ALA A C 1
ATOM 856 O O . ALA A 1 110 ? 12.091 -20.457 -15.044 1.00 65.50 110 ALA A O 1
ATOM 857 N N . PRO A 1 111 ? 11.267 -18.396 -15.497 1.00 67.12 111 PRO A N 1
ATOM 858 C CA . PRO A 1 111 ? 9.927 -18.680 -15.003 1.00 67.12 111 PRO A CA 1
ATOM 859 C C . PRO A 1 111 ? 9.349 -19.891 -15.741 1.00 67.12 111 PRO A C 1
ATOM 861 O O . PRO A 1 111 ? 9.140 -19.859 -16.954 1.00 67.12 111 PRO A O 1
ATOM 864 N N . SER A 1 112 ? 9.135 -20.971 -15.000 1.00 68.50 112 SER A N 1
ATOM 865 C CA . SER A 1 112 ? 8.611 -22.242 -15.500 1.00 68.50 112 SER A CA 1
ATOM 866 C C . SER A 1 112 ? 7.087 -22.279 -15.444 1.00 68.50 112 SER A C 1
ATOM 868 O O . SER A 1 112 ? 6.439 -22.941 -16.256 1.00 68.50 112 SER A O 1
ATOM 870 N N . THR A 1 113 ? 6.506 -21.520 -14.513 1.00 75.38 113 THR A N 1
ATOM 871 C CA . THR A 1 113 ? 5.063 -21.422 -14.314 1.00 75.38 113 THR A CA 1
ATOM 872 C C . THR A 1 113 ? 4.525 -20.062 -14.777 1.00 75.38 113 THR A C 1
ATOM 874 O O . THR A 1 113 ? 5.211 -19.040 -14.662 1.00 75.38 113 THR A O 1
ATOM 877 N N . PRO A 1 114 ? 3.261 -19.989 -15.242 1.00 70.62 114 PRO A N 1
ATOM 878 C CA . PRO A 1 114 ? 2.594 -18.711 -15.503 1.00 70.62 114 PRO A CA 1
ATOM 879 C C . PRO A 1 114 ? 2.576 -17.783 -14.278 1.00 70.62 114 PRO A C 1
ATOM 881 O O . PRO A 1 114 ? 2.591 -16.563 -14.426 1.00 70.62 114 PRO A O 1
ATOM 884 N N . TYR A 1 115 ? 2.575 -18.360 -13.071 1.00 71.25 115 TYR A N 1
ATOM 885 C CA . TYR A 1 115 ? 2.658 -17.632 -11.807 1.00 71.25 115 TYR A CA 1
ATOM 886 C C . TYR A 1 115 ? 4.002 -16.912 -11.645 1.00 71.25 115 TYR A C 1
ATOM 888 O O . TYR A 1 115 ? 4.019 -15.723 -11.346 1.00 71.25 115 TYR A O 1
ATOM 896 N N . GLU A 1 116 ? 5.121 -17.587 -11.913 1.00 71.50 116 GLU A N 1
ATOM 897 C CA . GLU A 1 116 ? 6.456 -16.975 -11.864 1.00 71.50 116 GLU A CA 1
ATOM 898 C C . GLU A 1 116 ? 6.626 -15.877 -12.921 1.00 71.50 116 GLU A C 1
ATOM 900 O O . GLU A 1 116 ? 7.214 -14.831 -12.643 1.00 71.50 116 GLU A O 1
ATOM 905 N N . ALA A 1 117 ? 6.074 -16.080 -14.121 1.00 72.94 117 ALA A N 1
ATOM 906 C CA . ALA A 1 117 ? 6.094 -15.066 -15.174 1.00 72.94 117 ALA A CA 1
ATOM 907 C C . ALA A 1 117 ? 5.271 -13.824 -14.790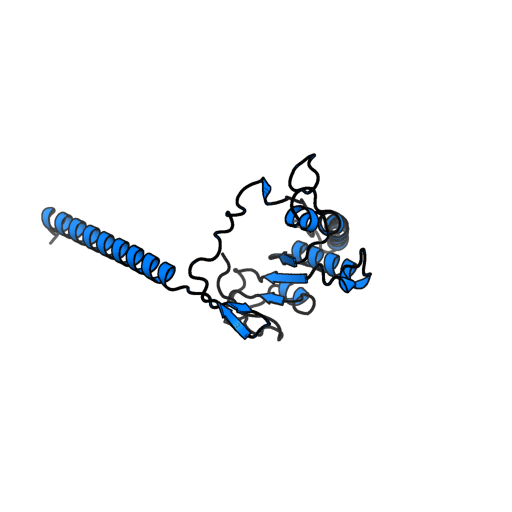 1.00 72.94 117 ALA A C 1
ATOM 909 O O . ALA A 1 117 ? 5.700 -12.698 -15.039 1.00 72.94 117 ALA A O 1
ATOM 910 N N . ALA A 1 118 ? 4.111 -14.017 -14.151 1.00 72.81 118 ALA A N 1
ATOM 911 C CA . ALA A 1 118 ? 3.300 -12.924 -13.619 1.00 72.81 118 ALA A CA 1
ATOM 912 C C . ALA A 1 118 ? 3.995 -12.215 -12.447 1.00 72.81 118 ALA A C 1
ATOM 914 O O . ALA A 1 118 ? 3.962 -10.988 -12.374 1.00 72.81 118 ALA A O 1
ATOM 915 N N . ALA A 1 119 ? 4.665 -12.973 -11.575 1.00 71.88 119 ALA A N 1
ATOM 916 C CA . ALA A 1 119 ? 5.420 -12.436 -10.452 1.00 71.88 119 ALA A CA 1
ATOM 917 C C . ALA A 1 119 ? 6.580 -11.547 -10.911 1.00 71.88 119 ALA A C 1
ATOM 919 O O . ALA A 1 119 ? 6.851 -10.566 -10.239 1.00 71.88 119 ALA A O 1
ATOM 920 N N . ALA A 1 120 ? 7.221 -11.845 -12.048 1.00 74.31 120 ALA A N 1
ATOM 921 C CA . ALA A 1 120 ? 8.314 -11.049 -12.620 1.00 74.31 120 ALA A CA 1
ATOM 922 C C . ALA A 1 120 ? 7.860 -9.739 -13.304 1.00 74.31 120 ALA A C 1
ATOM 924 O O . ALA A 1 120 ? 8.690 -8.903 -13.679 1.00 74.31 120 ALA A O 1
ATOM 925 N N . ASP A 1 121 ? 6.555 -9.557 -13.507 1.00 84.25 121 ASP A N 1
ATOM 926 C CA . ASP A 1 121 ? 5.985 -8.357 -14.113 1.00 84.25 121 ASP A CA 1
ATOM 927 C C . ASP A 1 121 ? 5.571 -7.322 -13.043 1.00 84.25 121 ASP A C 1
ATOM 929 O O . ASP A 1 121 ? 6.095 -7.288 -11.932 1.00 84.25 121 ASP A O 1
ATOM 933 N N . LEU A 1 122 ? 4.669 -6.406 -13.394 1.00 87.56 122 LEU A N 1
ATOM 934 C CA . LEU A 1 122 ? 4.089 -5.422 -12.493 1.00 87.56 122 LEU A CA 1
ATOM 935 C C . LEU A 1 122 ? 3.108 -6.077 -11.509 1.00 87.56 122 LEU A C 1
ATOM 937 O O . LEU A 1 122 ? 2.317 -6.936 -11.921 1.00 87.56 122 LEU A O 1
ATOM 941 N N . PRO A 1 123 ? 3.054 -5.595 -10.254 1.00 89.38 123 PRO A N 1
ATOM 942 C CA . PRO A 1 123 ? 2.116 -6.110 -9.270 1.00 89.38 123 PRO A CA 1
ATOM 943 C C . PRO A 1 123 ? 0.675 -5.843 -9.711 1.00 89.38 123 PRO A C 1
ATOM 945 O O . PRO A 1 123 ? 0.319 -4.725 -10.083 1.00 89.38 123 PRO A O 1
ATOM 948 N N . ASP A 1 124 ? -0.182 -6.857 -9.632 1.00 90.19 124 ASP A N 1
ATOM 949 C CA . ASP A 1 124 ? -1.626 -6.697 -9.834 1.00 90.19 124 ASP A CA 1
ATOM 950 C C . ASP A 1 124 ? -2.269 -5.918 -8.685 1.00 90.19 124 ASP A C 1
ATOM 952 O O . ASP A 1 124 ? -3.102 -5.034 -8.898 1.00 90.19 124 ASP A O 1
ATOM 956 N N . LEU A 1 125 ? -1.827 -6.220 -7.464 1.00 91.81 125 LEU A N 1
ATOM 957 C CA . LEU A 1 125 ? -2.395 -5.727 -6.223 1.00 91.81 125 LEU A CA 1
ATOM 958 C C . LEU A 1 125 ? -1.285 -5.343 -5.244 1.00 91.81 125 LEU A C 1
ATOM 960 O O . LEU A 1 125 ? -0.329 -6.081 -5.029 1.00 91.81 125 LEU A O 1
ATOM 964 N N . ILE A 1 126 ? -1.450 -4.185 -4.622 1.00 94.31 126 ILE A N 1
ATOM 965 C CA . ILE A 1 126 ? -0.590 -3.642 -3.583 1.00 94.31 126 ILE A CA 1
ATOM 966 C C . ILE A 1 126 ? -1.453 -3.512 -2.334 1.00 94.31 126 ILE A C 1
ATOM 968 O O . ILE A 1 126 ? -2.344 -2.663 -2.270 1.00 94.31 126 ILE A O 1
ATOM 972 N N . ILE A 1 127 ? -1.182 -4.358 -1.345 1.00 94.25 127 ILE A N 1
ATOM 973 C CA . ILE A 1 127 ? -1.817 -4.300 -0.030 1.00 94.25 127 ILE A CA 1
ATOM 974 C C . ILE A 1 127 ? -0.819 -3.667 0.929 1.00 94.25 127 ILE A C 1
ATOM 976 O O . ILE A 1 127 ? 0.323 -4.114 1.023 1.00 94.25 127 ILE A O 1
ATOM 980 N N . THR A 1 128 ? -1.228 -2.617 1.635 1.00 93.75 128 THR A N 1
ATOM 981 C CA . THR A 1 128 ? -0.366 -1.981 2.638 1.00 93.75 128 THR A CA 1
ATOM 982 C C . THR A 1 128 ? -1.141 -1.659 3.901 1.00 93.75 128 THR A C 1
ATOM 984 O O . THR A 1 128 ? -2.320 -1.306 3.854 1.00 93.75 128 THR A O 1
ATOM 987 N N . ASN A 1 129 ? -0.443 -1.734 5.029 1.00 91.19 129 ASN A N 1
ATOM 988 C CA . ASN A 1 129 ? -0.864 -1.118 6.273 1.00 91.19 129 ASN A CA 1
ATOM 989 C C . ASN A 1 129 ? 0.233 -0.165 6.768 1.00 91.19 129 ASN A C 1
ATOM 991 O O . ASN A 1 129 ? 1.391 -0.219 6.344 1.00 91.19 129 ASN A O 1
ATOM 995 N N . GLY A 1 130 ? -0.134 0.719 7.689 1.00 77.88 130 GLY A N 1
ATOM 996 C CA . GLY A 1 130 ? 0.846 1.451 8.482 1.00 77.88 130 GLY A CA 1
ATOM 997 C C . GLY A 1 130 ? 1.141 2.891 8.032 1.00 77.88 130 GLY A C 1
ATOM 998 O O . GLY A 1 130 ? 0.330 3.521 7.345 1.00 77.88 130 GLY A O 1
ATOM 999 N N . PRO A 1 131 ? 2.260 3.461 8.530 1.00 82.25 131 PRO A N 1
ATOM 1000 C CA . PRO A 1 131 ? 2.522 4.901 8.539 1.00 82.25 131 PRO A CA 1
ATOM 1001 C C . PRO A 1 131 ? 3.113 5.397 7.206 1.00 82.25 131 PRO A C 1
ATOM 1003 O O . PRO A 1 131 ? 3.044 4.720 6.189 1.00 82.25 131 PRO A O 1
ATOM 1006 N N . ALA A 1 132 ? 3.715 6.592 7.197 1.00 88.69 132 ALA A N 1
ATOM 1007 C CA . ALA A 1 132 ? 4.149 7.339 6.008 1.00 88.69 132 ALA A CA 1
ATOM 1008 C C . ALA A 1 132 ? 4.775 6.524 4.851 1.00 88.69 132 ALA A C 1
ATOM 1010 O O . ALA A 1 132 ? 4.498 6.843 3.703 1.00 88.69 132 ALA A O 1
ATOM 1011 N N . THR A 1 133 ? 5.563 5.470 5.100 1.00 92.00 133 THR A N 1
ATOM 1012 C CA . THR A 1 133 ? 6.119 4.625 4.022 1.00 92.00 133 THR A CA 1
ATOM 1013 C C . THR A 1 133 ? 5.034 3.987 3.143 1.00 92.00 133 THR A C 1
ATOM 1015 O O . THR A 1 133 ? 5.176 3.995 1.925 1.00 92.00 133 THR A O 1
ATOM 1018 N N . ALA A 1 134 ? 3.930 3.506 3.727 1.00 92.62 134 ALA A N 1
ATOM 1019 C CA . ALA A 1 134 ? 2.809 2.928 2.979 1.00 92.62 134 ALA A CA 1
ATOM 1020 C C . ALA A 1 134 ? 2.181 3.958 2.026 1.00 92.62 134 ALA A C 1
ATOM 1022 O O . ALA A 1 134 ? 1.921 3.669 0.859 1.00 92.62 134 ALA A O 1
ATOM 1023 N N . VAL A 1 135 ? 2.036 5.199 2.504 1.00 94.44 135 VAL A N 1
ATOM 1024 C CA . VAL A 1 135 ? 1.553 6.325 1.696 1.00 94.44 135 VAL A CA 1
ATOM 1025 C C . VAL A 1 135 ? 2.464 6.565 0.494 1.00 94.44 135 VAL A C 1
ATOM 1027 O O . VAL A 1 135 ? 1.973 6.769 -0.610 1.00 94.44 135 VAL A O 1
ATOM 1030 N N . ILE A 1 136 ? 3.784 6.521 0.692 1.00 95.25 136 ILE A N 1
ATOM 1031 C CA . ILE A 1 136 ? 4.756 6.747 -0.384 1.00 95.25 136 ILE A CA 1
ATOM 1032 C C . ILE A 1 136 ? 4.726 5.623 -1.428 1.00 95.25 136 ILE A C 1
ATOM 1034 O O . ILE A 1 136 ? 4.818 5.913 -2.617 1.00 95.25 136 ILE A O 1
ATOM 1038 N N . ILE A 1 137 ? 4.545 4.364 -1.019 1.00 94.81 137 ILE A N 1
ATOM 1039 C CA . ILE A 1 137 ? 4.419 3.234 -1.956 1.00 94.81 137 ILE A CA 1
ATOM 1040 C C . ILE A 1 137 ? 3.155 3.379 -2.812 1.00 94.81 137 ILE A C 1
ATOM 1042 O O . ILE A 1 137 ? 3.211 3.211 -4.030 1.00 94.81 137 ILE A O 1
ATOM 1046 N N . ILE A 1 138 ? 2.026 3.747 -2.200 1.00 95.56 138 ILE A N 1
ATOM 1047 C CA . ILE A 1 138 ? 0.787 4.030 -2.938 1.00 95.56 138 ILE A CA 1
ATOM 1048 C C . ILE A 1 138 ? 0.977 5.240 -3.858 1.00 95.56 138 ILE A C 1
ATOM 1050 O O . ILE A 1 138 ? 0.557 5.213 -5.009 1.00 95.56 138 ILE A O 1
ATOM 1054 N N . LEU A 1 139 ? 1.667 6.288 -3.407 1.00 95.19 139 LEU A N 1
ATOM 1055 C CA . LEU A 1 139 ? 1.970 7.430 -4.266 1.00 95.19 139 LEU A CA 1
ATOM 1056 C C . LEU A 1 139 ? 2.813 7.022 -5.482 1.00 95.19 139 LEU A C 1
ATOM 1058 O O . LEU A 1 139 ? 2.513 7.441 -6.597 1.00 95.19 139 LEU A O 1
ATOM 1062 N N . ALA A 1 140 ? 3.822 6.167 -5.296 1.00 95.06 140 ALA A N 1
ATOM 1063 C CA . ALA A 1 140 ? 4.614 5.624 -6.395 1.00 95.06 140 ALA A CA 1
ATOM 1064 C C . ALA A 1 140 ? 3.736 4.854 -7.394 1.00 95.06 140 ALA A C 1
ATOM 1066 O O . ALA A 1 140 ? 3.863 5.053 -8.602 1.00 95.06 140 ALA A O 1
ATOM 1067 N N . SER A 1 141 ? 2.807 4.023 -6.911 1.00 94.88 141 SER A N 1
ATOM 1068 C CA . SER A 1 141 ? 1.917 3.250 -7.783 1.00 94.88 141 SER A CA 1
ATOM 1069 C C . SER A 1 141 ? 0.956 4.136 -8.583 1.00 94.88 141 SER A C 1
ATOM 1071 O O . SER A 1 141 ? 0.713 3.873 -9.762 1.00 94.88 141 SER A O 1
ATOM 1073 N N . LEU A 1 142 ? 0.474 5.234 -7.997 1.00 94.25 142 LEU A N 1
ATOM 1074 C CA . LEU A 1 142 ? -0.331 6.231 -8.706 1.00 94.25 142 LEU A CA 1
ATOM 1075 C C . LEU A 1 142 ? 0.469 6.963 -9.769 1.00 94.25 142 LEU A C 1
ATOM 1077 O O . LEU A 1 142 ? -0.053 7.178 -10.854 1.00 94.25 142 LEU A O 1
ATOM 1081 N N . VAL A 1 143 ? 1.720 7.332 -9.482 1.00 94.56 143 VAL A N 1
ATOM 1082 C CA . VAL A 1 143 ? 2.610 7.951 -10.473 1.00 94.56 143 VAL A CA 1
ATOM 1083 C C . VAL A 1 143 ? 2.800 6.999 -11.657 1.00 94.56 143 VAL A C 1
ATOM 1085 O O . VAL A 1 143 ? 2.632 7.410 -12.804 1.00 94.56 143 VAL A O 1
ATOM 1088 N N . LEU A 1 144 ? 3.042 5.708 -11.399 1.00 93.12 144 LEU A N 1
ATOM 1089 C CA . LEU A 1 144 ? 3.137 4.691 -12.454 1.00 93.12 144 LEU A CA 1
ATOM 1090 C C . LEU A 1 144 ? 1.844 4.570 -13.279 1.00 93.12 144 LEU A C 1
ATOM 1092 O O . LEU A 1 144 ? 1.907 4.483 -14.507 1.00 93.12 144 LEU A O 1
ATOM 1096 N N . ARG A 1 145 ? 0.677 4.596 -12.621 1.00 92.44 145 ARG A N 1
ATOM 1097 C CA . ARG A 1 145 ? -0.643 4.573 -13.278 1.00 92.44 145 ARG A CA 1
ATOM 1098 C C . ARG A 1 145 ? -0.907 5.838 -14.091 1.00 92.44 145 ARG A C 1
ATOM 1100 O O . ARG A 1 145 ? -1.412 5.747 -15.206 1.00 92.44 145 ARG A O 1
ATOM 1107 N N . PHE A 1 146 ? -0.559 7.002 -13.556 1.00 93.25 146 PHE A N 1
ATOM 1108 C CA . PHE A 1 146 ? -0.795 8.297 -14.186 1.00 93.25 146 PHE A CA 1
ATOM 1109 C C . PHE A 1 146 ? 0.007 8.444 -15.482 1.00 93.25 146 PHE A C 1
ATOM 1111 O O . PHE A 1 146 ? -0.552 8.819 -16.506 1.00 93.25 146 PHE A O 1
ATOM 1118 N N . PHE A 1 147 ? 1.287 8.060 -15.469 1.00 92.56 147 PHE A N 1
ATOM 1119 C CA . PHE A 1 147 ? 2.147 8.090 -16.658 1.00 92.56 147 PHE A CA 1
ATOM 1120 C C . PHE A 1 147 ? 2.028 6.844 -17.551 1.00 92.56 147 PHE A C 1
ATOM 1122 O O . PHE A 1 147 ? 2.732 6.742 -18.552 1.00 92.56 147 PHE A O 1
ATOM 1129 N N . ASN A 1 148 ? 1.165 5.885 -17.195 1.00 90.94 148 ASN A N 1
ATOM 1130 C CA . ASN A 1 148 ? 0.988 4.606 -17.891 1.00 90.94 148 ASN A CA 1
ATOM 1131 C C . ASN A 1 148 ? 2.314 3.879 -18.211 1.00 90.94 148 ASN A C 1
ATOM 1133 O O . ASN A 1 148 ? 2.470 3.250 -19.262 1.00 90.94 148 ASN A O 1
ATOM 1137 N N . ILE A 1 149 ? 3.286 3.961 -17.300 1.00 87.75 149 ILE A N 1
ATOM 1138 C CA . ILE A 1 149 ? 4.612 3.353 -17.474 1.00 87.75 149 ILE A CA 1
ATOM 1139 C C . ILE A 1 149 ? 4.429 1.839 -17.605 1.00 87.75 149 ILE A C 1
ATOM 1141 O O . ILE A 1 149 ? 3.710 1.247 -16.808 1.00 87.75 149 ILE A O 1
ATOM 1145 N N . ARG A 1 150 ? 5.034 1.201 -18.620 1.00 83.94 150 ARG A N 1
ATOM 1146 C CA . ARG A 1 150 ? 4.858 -0.242 -18.922 1.00 83.94 150 ARG A CA 1
ATOM 1147 C C . ARG A 1 150 ? 3.390 -0.682 -19.101 1.00 83.94 150 ARG A C 1
ATOM 1149 O O . ARG A 1 150 ? 3.065 -1.858 -18.940 1.00 83.94 150 ARG A O 1
ATOM 1156 N N . GLY A 1 151 ? 2.498 0.255 -19.431 1.00 85.00 151 GLY A N 1
ATOM 1157 C CA . GLY A 1 151 ? 1.079 -0.024 -19.625 1.00 85.00 151 GLY A CA 1
ATOM 1158 C C . GLY A 1 151 ? 0.320 -0.327 -18.332 1.00 85.00 151 GLY A C 1
ATOM 1159 O O . GLY A 1 151 ? -0.697 -1.008 -18.404 1.00 85.00 151 GLY A O 1
ATOM 1160 N N . VAL A 1 152 ? 0.786 0.125 -17.157 1.00 88.12 152 VAL A N 1
ATOM 1161 C CA . VAL A 1 152 ? 0.135 -0.162 -15.858 1.00 88.12 152 VAL A CA 1
ATOM 1162 C C . VAL A 1 152 ? -1.363 0.162 -15.884 1.00 88.12 152 VAL A C 1
ATOM 1164 O O . VAL A 1 152 ? -2.172 -0.645 -15.432 1.00 88.12 152 VAL A O 1
ATOM 1167 N N . ASN A 1 153 ? -1.745 1.319 -16.428 1.00 88.56 153 ASN A N 1
ATOM 1168 C CA . ASN A 1 153 ? -3.141 1.750 -16.477 1.00 88.56 153 ASN A CA 1
ATOM 1169 C C . ASN A 1 153 ? -3.927 0.953 -17.526 1.00 88.56 153 ASN A C 1
ATOM 1171 O O . ASN A 1 153 ? -4.967 0.382 -17.213 1.00 88.56 153 ASN A O 1
ATOM 1175 N N . SER A 1 154 ? -3.372 0.810 -18.735 1.00 88.00 154 SER A N 1
ATOM 1176 C CA . SER A 1 154 ? -3.988 0.032 -19.821 1.00 88.00 154 SER A CA 1
ATOM 1177 C C . SER A 1 154 ? -4.199 -1.445 -19.466 1.00 88.00 154 SER A C 1
ATOM 1179 O O . SER A 1 154 ? -5.149 -2.059 -19.936 1.00 88.00 154 SER A O 1
ATOM 1181 N N . ARG A 1 155 ? -3.327 -2.015 -18.628 1.00 88.12 155 ARG A N 1
ATOM 1182 C CA . ARG A 1 155 ? -3.370 -3.416 -18.186 1.00 88.12 155 ARG A CA 1
ATOM 1183 C C . ARG A 1 155 ? -4.085 -3.605 -16.844 1.00 88.12 155 ARG A C 1
ATOM 1185 O O . ARG A 1 155 ? -4.142 -4.725 -16.352 1.00 88.12 155 ARG A O 1
ATOM 1192 N N . GLY A 1 156 ? -4.590 -2.531 -16.230 1.00 87.69 156 GLY A N 1
ATOM 1193 C CA . GLY A 1 156 ? -5.297 -2.592 -14.947 1.00 87.69 156 GLY A CA 1
ATOM 1194 C C . GLY A 1 156 ? -4.439 -3.028 -13.751 1.00 87.69 156 GLY A C 1
ATOM 1195 O O . GLY A 1 156 ? -4.995 -3.505 -12.764 1.00 87.69 156 GLY A O 1
ATOM 1196 N N . LYS A 1 157 ? -3.114 -2.856 -13.825 1.00 90.38 157 LYS A N 1
ATOM 1197 C CA . LYS A 1 157 ? -2.141 -3.244 -12.792 1.00 90.38 157 LYS A CA 1
ATOM 1198 C C . LYS A 1 157 ? -2.069 -2.216 -11.653 1.00 90.38 157 LYS A C 1
ATOM 1200 O O . LYS A 1 157 ? -2.620 -1.115 -11.739 1.00 90.38 157 LYS A O 1
ATOM 1205 N N . CYS A 1 158 ? -1.343 -2.564 -10.593 1.00 91.88 158 CYS A N 1
ATOM 1206 C CA . CYS A 1 158 ? -1.078 -1.723 -9.426 1.00 91.88 158 CYS A CA 1
ATOM 1207 C C . CYS A 1 158 ? -2.355 -1.240 -8.718 1.00 91.88 158 CYS A C 1
ATOM 1209 O O . CYS A 1 158 ? -2.454 -0.071 -8.324 1.00 91.88 158 CYS A O 1
ATOM 1211 N N . LYS A 1 159 ? -3.351 -2.121 -8.563 1.00 94.00 159 LYS A N 1
ATOM 1212 C CA . LYS A 1 159 ? -4.508 -1.842 -7.706 1.00 94.00 159 LYS A CA 1
ATOM 1213 C C . LYS A 1 159 ? -4.045 -1.720 -6.263 1.00 94.00 159 LYS A C 1
ATOM 1215 O O . LYS A 1 159 ? -3.122 -2.404 -5.844 1.00 94.00 159 LYS A O 1
ATOM 1220 N N . THR A 1 160 ? -4.663 -0.834 -5.504 1.00 95.56 160 THR A N 1
ATOM 1221 C CA . THR A 1 160 ? -4.222 -0.472 -4.158 1.00 95.56 160 THR A CA 1
ATOM 1222 C C . THR A 1 160 ? -5.316 -0.741 -3.142 1.00 95.56 160 THR A C 1
ATOM 1224 O O . THR A 1 160 ? -6.448 -0.276 -3.279 1.00 95.56 160 THR A O 1
ATOM 1227 N N . VAL A 1 161 ? -4.953 -1.483 -2.102 1.00 95.94 161 VAL A N 1
ATOM 1228 C CA . VAL A 1 161 ? -5.784 -1.716 -0.926 1.00 95.94 161 VAL A CA 1
ATOM 1229 C C . VAL A 1 161 ? -5.010 -1.212 0.279 1.00 95.94 161 VAL A C 1
ATOM 1231 O O . VAL A 1 161 ? -3.893 -1.658 0.553 1.00 95.94 161 VAL A O 1
ATOM 1234 N N . TYR A 1 162 ? -5.599 -0.262 0.995 1.00 95.25 162 TYR A N 1
ATOM 1235 C CA . TYR A 1 162 ? -5.055 0.191 2.266 1.00 95.25 162 TYR A CA 1
ATOM 1236 C C . TYR A 1 162 ? -5.884 -0.365 3.408 1.00 95.25 162 TYR A C 1
ATOM 1238 O O . TYR A 1 162 ? -7.101 -0.193 3.429 1.00 95.25 162 TYR A O 1
ATOM 1246 N N . VAL A 1 163 ? -5.207 -1.007 4.353 1.00 94.56 163 VAL A N 1
ATOM 1247 C CA . VAL A 1 163 ? -5.809 -1.507 5.585 1.00 94.56 163 VAL A CA 1
ATOM 1248 C C . VAL A 1 163 ? -5.433 -0.554 6.711 1.00 94.56 163 VAL A C 1
ATOM 1250 O O . VAL A 1 163 ? -4.251 -0.365 7.017 1.00 94.56 163 VAL A O 1
ATOM 1253 N N . GLU A 1 164 ? -6.439 0.067 7.322 1.00 93.62 164 GLU A N 1
ATOM 1254 C CA . GLU A 1 164 ? -6.227 0.953 8.461 1.00 93.62 164 GLU A CA 1
ATOM 1255 C C . GLU A 1 164 ? -5.669 0.175 9.661 1.00 93.62 164 GLU A C 1
ATOM 1257 O O . GLU A 1 164 ? -5.923 -1.016 9.874 1.00 93.62 164 GLU A O 1
ATOM 1262 N N . SER A 1 165 ? -4.861 0.880 10.449 1.00 89.25 165 SER A N 1
ATOM 1263 C CA . SER A 1 165 ? -4.164 0.309 11.593 1.00 89.25 165 SER A CA 1
ATOM 1264 C C . SER A 1 165 ? -5.155 -0.203 12.637 1.00 89.25 165 SER A C 1
ATOM 1266 O O . SER A 1 165 ? -6.014 0.549 13.089 1.00 89.25 165 SER A O 1
ATOM 1268 N N . PHE A 1 166 ? -4.953 -1.431 13.116 1.00 86.19 166 PHE A N 1
ATOM 1269 C CA . PHE A 1 166 ? -5.798 -2.043 14.149 1.00 86.19 166 PHE A CA 1
ATOM 1270 C C . PHE A 1 166 ? -5.921 -1.184 15.420 1.00 86.19 166 PHE A C 1
ATOM 1272 O O . PHE A 1 166 ? -6.982 -1.100 16.022 1.00 86.19 166 PHE A O 1
ATOM 1279 N N . ALA A 1 167 ? -4.866 -0.454 15.801 1.00 85.38 167 ALA A N 1
ATOM 1280 C CA . ALA A 1 167 ? -4.882 0.435 16.969 1.00 85.38 167 ALA A CA 1
ATOM 1281 C C . ALA A 1 167 ? -5.833 1.648 16.839 1.00 85.38 167 ALA A C 1
ATOM 1283 O O . ALA A 1 167 ? -6.037 2.396 17.797 1.00 85.38 167 ALA A O 1
ATOM 1284 N N . ARG A 1 168 ? -6.380 1.907 15.648 1.00 84.69 168 ARG A N 1
ATOM 1285 C CA . ARG A 1 168 ? -7.277 3.030 15.376 1.00 84.69 168 ARG A CA 1
ATOM 1286 C C . ARG A 1 168 ? -8.719 2.548 15.428 1.00 84.69 168 ARG A C 1
ATOM 1288 O O . ARG A 1 168 ? -9.272 2.154 14.417 1.00 84.69 168 ARG A O 1
ATOM 1295 N N . VAL A 1 169 ? -9.310 2.634 16.618 1.00 87.19 169 VAL A N 1
ATOM 1296 C CA . VAL A 1 169 ? -10.701 2.213 16.867 1.00 87.19 169 VAL A CA 1
ATOM 1297 C C . VAL A 1 169 ? -11.701 3.313 16.503 1.00 87.19 169 VAL A C 1
ATOM 1299 O O . VAL A 1 169 ? -12.650 3.086 15.776 1.00 87.19 169 VAL A O 1
ATOM 1302 N N . LYS A 1 170 ? -11.467 4.547 16.976 1.00 86.06 170 LYS A N 1
ATOM 1303 C CA . LYS A 1 170 ? -12.457 5.642 16.877 1.00 86.06 170 LYS A CA 1
ATOM 1304 C C . LYS A 1 170 ? -12.211 6.642 15.752 1.00 86.06 170 LYS A C 1
ATOM 1306 O O . LYS A 1 170 ? -13.095 7.408 15.397 1.00 86.06 170 LYS A O 1
ATOM 1311 N N . THR A 1 171 ? -10.973 6.752 15.268 1.00 91.00 171 THR A N 1
ATOM 1312 C CA . THR A 1 171 ? -10.605 7.783 14.283 1.00 91.00 171 THR A CA 1
ATOM 1313 C C . THR A 1 171 ? -9.557 7.274 13.304 1.00 91.00 171 THR A C 1
ATOM 1315 O O . THR A 1 171 ? -8.591 6.636 13.712 1.00 91.00 171 THR A O 1
ATOM 1318 N N . LEU A 1 172 ? -9.674 7.649 12.028 1.00 90.00 172 LEU A N 1
ATOM 1319 C CA . LEU A 1 172 ? -8.677 7.322 11.000 1.00 90.00 172 LEU A CA 1
ATOM 1320 C C . LEU A 1 172 ? -7.293 7.891 11.335 1.00 90.00 172 LEU A C 1
ATOM 1322 O O . LEU A 1 172 ? -7.174 8.951 11.970 1.00 90.00 172 LEU A O 1
ATOM 1326 N N . SER A 1 173 ? -6.237 7.194 10.918 1.00 90.38 173 SER A N 1
ATOM 1327 C CA . SER A 1 173 ? -4.869 7.705 11.018 1.00 90.38 173 SER A CA 1
ATOM 1328 C C . SER A 1 173 ? -4.656 8.872 10.046 1.00 90.38 173 SER A C 1
ATOM 1330 O O . SER A 1 173 ? -5.435 9.081 9.118 1.00 90.38 173 SER A O 1
ATOM 1332 N N . LEU A 1 174 ? -3.602 9.673 10.239 1.00 89.00 174 LEU A N 1
ATOM 1333 C CA . LEU A 1 174 ? -3.284 10.745 9.284 1.00 89.00 174 LEU A CA 1
ATOM 1334 C C . LEU A 1 174 ? -2.988 10.172 7.887 1.00 89.00 174 LEU A C 1
ATOM 1336 O O . LEU A 1 174 ? -3.448 10.718 6.887 1.00 89.00 174 LEU A O 1
ATOM 1340 N N . SER A 1 175 ? -2.271 9.045 7.837 1.00 91.00 175 SER A N 1
ATOM 1341 C CA . SER A 1 175 ? -2.034 8.277 6.613 1.00 91.00 175 SER A CA 1
ATOM 1342 C C . SER A 1 175 ? -3.343 7.782 6.002 1.00 91.00 175 SER A C 1
ATOM 1344 O O . SER A 1 175 ? -3.559 7.990 4.813 1.00 91.00 175 SER A O 1
ATOM 1346 N N . GLY A 1 176 ? -4.248 7.228 6.812 1.00 90.38 176 GLY A N 1
ATOM 1347 C CA . GLY A 1 176 ? -5.558 6.776 6.358 1.00 90.38 176 GLY A CA 1
ATOM 1348 C C . GLY A 1 176 ? -6.407 7.905 5.779 1.00 90.38 176 GLY A C 1
ATOM 1349 O O . GLY A 1 176 ? -6.914 7.786 4.670 1.00 90.38 176 GLY A O 1
ATOM 1350 N N . LYS A 1 177 ? -6.476 9.058 6.457 1.00 92.00 177 LYS A N 1
ATOM 1351 C CA . LYS A 1 177 ? -7.183 10.254 5.959 1.00 92.00 177 LYS A CA 1
ATOM 1352 C C . LYS A 1 177 ? -6.644 10.742 4.614 1.00 92.00 177 LYS A C 1
ATOM 1354 O O . LYS A 1 177 ? -7.427 11.167 3.768 1.00 92.00 177 LYS A O 1
ATOM 1359 N N . LEU A 1 178 ? -5.324 10.699 4.425 1.00 91.88 178 LEU A N 1
ATOM 1360 C CA . LEU A 1 178 ? -4.681 11.099 3.174 1.00 91.88 178 LEU A CA 1
ATOM 1361 C C . LEU A 1 178 ? -4.972 10.099 2.048 1.00 91.88 178 LEU A C 1
ATOM 1363 O O . LEU A 1 178 ? -5.273 10.496 0.925 1.00 91.88 178 LEU A O 1
ATOM 1367 N N . LEU A 1 179 ? -4.909 8.806 2.357 1.00 93.25 179 LEU A N 1
ATOM 1368 C CA . LEU A 1 179 ? -5.085 7.7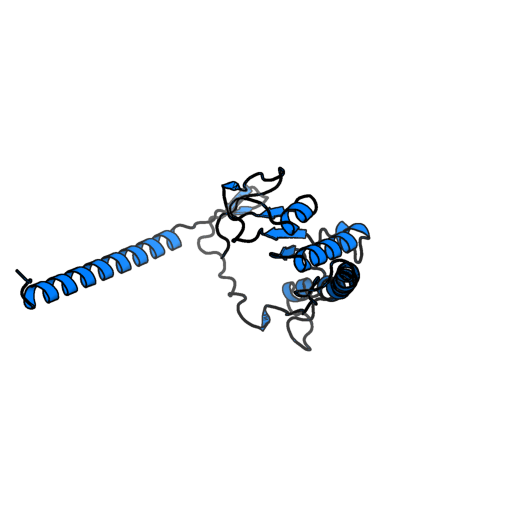34 1.383 1.00 93.25 179 LEU A CA 1
ATOM 1369 C C . LEU A 1 179 ? -6.542 7.468 1.018 1.00 93.25 179 LEU A C 1
ATOM 1371 O O . LEU A 1 179 ? -6.797 6.968 -0.073 1.00 93.25 179 LEU A O 1
ATOM 1375 N N . LEU A 1 180 ? -7.496 7.853 1.864 1.00 92.31 180 LEU A N 1
ATOM 1376 C CA . LEU A 1 180 ? -8.916 7.549 1.701 1.00 92.31 180 LEU A CA 1
ATOM 1377 C C . LEU A 1 180 ? -9.486 7.920 0.324 1.00 92.31 180 LEU A C 1
ATOM 1379 O O . LEU A 1 180 ? -10.320 7.196 -0.208 1.00 92.31 180 LEU A O 1
ATOM 1383 N N . ARG A 1 181 ? -9.047 9.029 -0.284 1.00 89.38 181 ARG A N 1
ATOM 1384 C CA . ARG A 1 181 ? -9.515 9.467 -1.619 1.00 89.38 181 ARG A CA 1
ATOM 1385 C C . ARG A 1 181 ? -8.697 8.925 -2.784 1.00 89.38 181 ARG A C 1
ATOM 1387 O O . ARG A 1 181 ? -9.038 9.157 -3.935 1.00 89.38 181 ARG A O 1
ATOM 1394 N N . VAL A 1 182 ? -7.611 8.241 -2.475 1.00 91.62 182 VAL A N 1
ATOM 1395 C CA . VAL A 1 182 ? -6.541 7.960 -3.419 1.00 91.62 182 VAL A CA 1
ATOM 1396 C C . VAL A 1 182 ? -6.439 6.467 -3.713 1.00 91.62 182 VAL A C 1
ATOM 1398 O O . VAL A 1 182 ? -6.193 6.080 -4.850 1.00 91.62 182 VAL A O 1
ATOM 1401 N N . VAL A 1 183 ? -6.659 5.629 -2.701 1.00 94.00 183 VAL A N 1
ATOM 1402 C CA . VAL A 1 183 ? -6.639 4.172 -2.857 1.00 94.00 183 VAL A CA 1
ATOM 1403 C C . VAL A 1 183 ? -7.878 3.676 -3.586 1.00 94.00 183 VAL A C 1
ATOM 1405 O O . VAL A 1 183 ? -8.934 4.321 -3.550 1.00 94.00 183 VAL A O 1
ATOM 1408 N N . ASP A 1 184 ? -7.762 2.515 -4.228 1.00 94.31 184 ASP A N 1
ATOM 1409 C CA . ASP A 1 184 ? -8.904 1.883 -4.886 1.00 94.31 184 ASP A CA 1
ATOM 1410 C C . ASP A 1 184 ? -9.889 1.347 -3.833 1.00 94.31 184 ASP A C 1
ATOM 1412 O O . ASP A 1 184 ? -11.080 1.641 -3.926 1.00 94.31 184 ASP A O 1
ATOM 1416 N N . ARG A 1 185 ? -9.393 0.658 -2.792 1.00 94.81 185 ARG A N 1
ATOM 1417 C CA . ARG A 1 185 ? -10.195 0.215 -1.635 1.00 94.81 185 ARG A CA 1
ATOM 1418 C C . ARG A 1 185 ? -9.546 0.585 -0.306 1.00 94.81 185 ARG A C 1
ATOM 1420 O O . ARG A 1 185 ? -8.322 0.529 -0.161 1.00 94.81 185 ARG A O 1
ATOM 1427 N N . PHE A 1 186 ? -10.383 0.936 0.664 1.00 95.06 186 PHE A N 1
ATOM 1428 C CA . PHE A 1 186 ? -9.970 1.328 2.006 1.00 95.06 186 PHE A CA 1
ATOM 1429 C C . PHE A 1 186 ? -10.672 0.446 3.034 1.00 95.06 186 PHE A C 1
ATOM 1431 O O . PHE A 1 186 ? -11.887 0.530 3.185 1.00 95.06 186 PHE A O 1
ATOM 1438 N N . LEU A 1 187 ? -9.909 -0.392 3.731 1.00 94.62 187 LEU A N 1
ATOM 1439 C CA . LEU A 1 187 ? -10.438 -1.370 4.677 1.00 94.62 187 LEU A CA 1
ATOM 1440 C C . LEU A 1 187 ? -10.220 -0.903 6.114 1.00 94.62 187 LEU A C 1
ATOM 1442 O O . LEU A 1 187 ? -9.130 -0.446 6.473 1.00 94.62 187 LEU A O 1
ATOM 1446 N N . VAL A 1 188 ? -11.248 -1.062 6.943 1.00 93.25 188 VAL A N 1
ATOM 1447 C CA . VAL A 1 188 ? -11.202 -0.805 8.385 1.00 93.25 188 VAL A CA 1
ATOM 1448 C C . VAL A 1 188 ? -11.585 -2.054 9.163 1.00 93.25 188 VAL A C 1
ATOM 1450 O O . VAL A 1 188 ? -12.376 -2.879 8.712 1.00 93.25 188 VAL A O 1
ATOM 1453 N N . GLN A 1 189 ? -10.997 -2.182 10.350 1.00 92.19 189 GLN A N 1
ATOM 1454 C CA . GLN A 1 189 ? -11.159 -3.363 11.201 1.00 92.19 189 GLN A CA 1
ATOM 1455 C C . GLN A 1 189 ? -12.193 -3.169 12.318 1.00 92.19 189 GLN A C 1
ATOM 1457 O O . GLN A 1 189 ? -12.495 -4.114 13.037 1.00 92.19 189 GLN A O 1
ATOM 1462 N N . TRP A 1 190 ? -12.731 -1.954 12.455 1.00 91.94 190 TRP A N 1
ATOM 1463 C CA . TRP A 1 190 ? -13.677 -1.550 13.498 1.00 91.94 190 TRP A CA 1
ATOM 1464 C C . TRP A 1 190 ? -14.949 -0.997 12.863 1.00 91.94 190 TRP A C 1
ATOM 1466 O O . TRP A 1 190 ? -14.858 -0.207 11.918 1.00 91.94 190 TRP A O 1
ATOM 1476 N N . GLU A 1 191 ? -16.108 -1.414 13.374 1.00 91.56 191 GLU A N 1
ATOM 1477 C CA . GLU A 1 191 ? -17.428 -1.012 12.863 1.00 91.56 191 GLU A CA 1
ATOM 1478 C C . GLU A 1 191 ? -17.629 0.500 12.993 1.00 91.56 191 GLU A C 1
ATOM 1480 O O . GLU A 1 191 ? -18.198 1.142 12.118 1.00 91.56 191 GLU A O 1
ATOM 1485 N N . GLU A 1 192 ? -17.062 1.119 14.031 1.00 91.31 192 GLU A N 1
ATOM 1486 C CA . GLU A 1 192 ? -17.166 2.559 14.278 1.00 91.31 192 GLU A CA 1
ATOM 1487 C C . GLU A 1 192 ? -16.505 3.422 13.192 1.00 91.31 192 GLU A C 1
ATOM 1489 O O . GLU A 1 192 ? -16.713 4.637 13.142 1.00 91.31 192 GLU A O 1
ATOM 1494 N N . LEU A 1 193 ? -15.676 2.816 12.340 1.00 88.50 193 LEU A N 1
ATOM 1495 C CA . LEU A 1 193 ? -15.031 3.472 11.205 1.00 88.50 193 LEU A CA 1
ATOM 1496 C C . LEU A 1 193 ? -15.687 3.134 9.867 1.00 88.50 193 LEU A C 1
ATOM 1498 O O . LEU A 1 193 ? -15.212 3.611 8.831 1.00 88.50 193 LEU A O 1
ATOM 1502 N N . GLU A 1 194 ? -16.749 2.333 9.862 1.00 92.00 194 GLU A N 1
ATOM 1503 C CA . GLU A 1 194 ? -17.505 2.048 8.653 1.00 92.00 194 GLU A CA 1
ATOM 1504 C C . GLU A 1 194 ? -18.042 3.348 8.043 1.00 92.00 194 GLU A C 1
ATOM 1506 O O . GLU A 1 194 ? -18.522 4.251 8.731 1.00 92.00 194 GLU A O 1
ATOM 1511 N N . GLY A 1 195 ? -17.884 3.503 6.728 1.00 89.12 195 GLY A N 1
ATOM 1512 C CA . GLY A 1 195 ? -18.315 4.708 6.027 1.00 89.12 195 GLY A CA 1
ATOM 1513 C C . GLY A 1 195 ? -17.510 5.966 6.373 1.00 89.12 195 GLY A C 1
ATOM 1514 O O . GLY A 1 195 ? -17.838 7.049 5.879 1.00 89.12 195 GLY A O 1
ATOM 1515 N N . ALA A 1 196 ? -16.427 5.869 7.158 1.00 88.06 196 ALA A N 1
ATOM 1516 C CA . ALA A 1 196 ? -15.555 7.002 7.443 1.00 88.06 196 ALA A CA 1
ATOM 1517 C C . ALA A 1 196 ? -15.074 7.661 6.137 1.00 88.06 196 ALA A C 1
ATOM 1519 O O . ALA A 1 196 ? -14.498 7.025 5.251 1.00 88.06 196 ALA A O 1
ATOM 1520 N N . GLY A 1 197 ? -15.375 8.959 6.005 1.00 85.19 197 GLY A N 1
ATOM 1521 C CA . GLY A 1 197 ? -15.149 9.762 4.799 1.00 85.19 197 GLY A CA 1
ATOM 1522 C C . GLY A 1 197 ? -15.726 9.169 3.501 1.00 85.19 197 GLY A C 1
ATOM 1523 O O . GLY A 1 197 ? -15.195 9.437 2.424 1.00 85.19 197 GLY A O 1
ATOM 1524 N N . GLY A 1 198 ? -16.802 8.382 3.611 1.00 89.62 198 GLY A N 1
ATOM 1525 C CA . GLY A 1 198 ? -17.639 7.893 2.513 1.00 89.62 198 GLY A CA 1
ATOM 1526 C C . GLY A 1 198 ? -17.086 6.709 1.719 1.00 89.62 198 GLY A C 1
ATOM 1527 O O . GLY A 1 198 ? -17.697 6.331 0.725 1.00 89.62 198 GLY A O 1
ATOM 1528 N N . ARG A 1 199 ? -15.928 6.151 2.098 1.00 91.69 199 ARG A N 1
ATOM 1529 C CA . ARG A 1 199 ? -15.259 5.075 1.334 1.00 91.69 199 ARG A CA 1
ATOM 1530 C C . ARG A 1 199 ? -14.695 3.936 2.183 1.00 91.69 199 ARG A C 1
ATOM 1532 O O . ARG A 1 199 ? -14.182 2.979 1.614 1.00 91.69 199 ARG A O 1
ATOM 1539 N N . ALA A 1 200 ? -14.716 4.059 3.508 1.00 92.31 200 ALA A N 1
ATOM 1540 C CA . ALA A 1 200 ? -14.174 3.032 4.387 1.00 92.31 200 ALA A CA 1
ATOM 1541 C C . ALA A 1 200 ? -15.118 1.824 4.472 1.00 92.31 200 ALA A C 1
ATOM 1543 O O . ALA A 1 200 ? -16.279 1.972 4.847 1.00 92.31 200 ALA A O 1
ATOM 1544 N N . GLU A 1 201 ? -14.598 0.647 4.137 1.00 93.56 201 GLU A N 1
ATOM 1545 C CA . GLU A 1 201 ? -15.309 -0.631 4.166 1.00 93.56 201 GLU A CA 1
ATOM 1546 C C . GLU A 1 201 ? -14.924 -1.402 5.433 1.00 93.56 201 GLU A C 1
ATOM 1548 O O . GLU A 1 201 ? -13.745 -1.721 5.632 1.00 93.56 201 GLU A O 1
ATOM 1553 N N . TYR A 1 202 ? -15.900 -1.710 6.286 1.00 93.38 202 TYR A N 1
ATOM 1554 C CA . TYR A 1 202 ? -15.672 -2.564 7.447 1.00 93.38 202 TYR A CA 1
ATOM 1555 C C . TYR A 1 202 ? -15.538 -4.030 7.024 1.00 93.38 202 TYR A C 1
ATOM 1557 O O . TYR A 1 202 ? -16.368 -4.552 6.286 1.00 93.38 202 TYR A O 1
ATOM 1565 N N . TRP A 1 203 ? -14.467 -4.683 7.482 1.00 90.38 203 TRP A N 1
ATOM 1566 C CA . TRP A 1 203 ? -14.177 -6.097 7.200 1.00 90.38 203 TRP A CA 1
ATOM 1567 C C . TRP A 1 203 ? -13.921 -6.941 8.455 1.00 90.38 203 TRP A C 1
ATOM 1569 O O . TRP A 1 203 ? -13.716 -8.148 8.350 1.00 90.38 203 TRP A O 1
ATOM 1579 N N . GLY A 1 204 ? -13.931 -6.327 9.638 1.00 89.06 204 GLY A N 1
ATOM 1580 C CA . GLY A 1 204 ? -13.572 -6.996 10.885 1.00 89.06 204 GLY A CA 1
ATOM 1581 C C . GLY A 1 204 ? -12.067 -7.220 11.046 1.00 89.06 204 GLY A C 1
ATOM 1582 O O . GLY A 1 204 ? -11.237 -6.552 10.424 1.00 89.06 204 GLY A O 1
ATOM 1583 N N . VAL A 1 205 ? -11.710 -8.139 11.942 1.00 85.44 205 VAL A N 1
ATOM 1584 C CA . VAL A 1 205 ? -10.315 -8.396 12.319 1.00 85.44 205 VAL A CA 1
ATOM 1585 C C . VAL A 1 205 ? -9.599 -9.159 11.203 1.00 85.44 205 VAL A C 1
ATOM 1587 O O . VAL A 1 205 ? -9.977 -10.280 10.871 1.00 85.44 205 VAL A O 1
ATOM 1590 N N . LEU A 1 206 ? -8.543 -8.558 10.652 1.00 80.38 206 LEU A N 1
ATOM 1591 C CA . LEU A 1 206 ? -7.672 -9.174 9.648 1.00 80.38 206 LEU A CA 1
ATOM 1592 C C . LEU A 1 206 ? -6.417 -9.708 10.362 1.00 80.38 206 LEU A C 1
ATOM 1594 O O . LEU A 1 206 ? -5.638 -8.908 10.887 1.00 80.38 206 LEU A O 1
ATOM 1598 N N . VAL A 1 207 ? -6.248 -11.037 10.405 1.00 66.31 207 VAL A N 1
ATOM 1599 C CA . VAL A 1 207 ? -5.098 -11.747 11.015 1.00 66.31 207 VAL A CA 1
ATOM 1600 C C . VAL A 1 207 ? -4.223 -12.370 9.938 1.00 66.31 207 VAL A C 1
ATOM 1602 O O . VAL A 1 207 ? -4.799 -12.968 9.002 1.00 66.31 207 VAL A O 1
#

Sequence (207 aa):
MAPSPSSLYTLSLAIEREKERLRHQEHDAKGEIQSSMKIKVTNADGITHAETNPPQRPACTGPDHYNIAIVPRARKIHQPLLTTPISCLWTLYSSFKPLLSAPSLLPNQAPSTPYEAAAADLPDLIITNGPATAVIIILASLVLRFFNIRGVNSRGKCKTVYVESFARVKTLSLSGKLLLRVVDRFLVQWEELEGAGGRAEYWGVLV

InterPro domains:
  IPR013969 Oligosaccharide biosynthesis protein Alg14-like [PF08660] (50-206)
  IPR013969 Oligosaccharide biosynthesis protein Alg14-like [PTHR12154] (58-207)

Secondary structure (DSSP, 8-state):
-PPPHHHHHHHHHHHHHHHHHHHHHHHHHHHHHHHH--PEEEPTTS-EEE-SS---PPP--SGGG--------SS-TT--TTTHHHHHHHHHHHHHHHHH-PPPSSTT----SHHHHHHTS--SEEEEESSHHHHHHHHHHHHHHHTTGGGTTTTT--EEEEEPPTT-SSS--HHHHHHTTTSSEEEESSGGGTTGGGTEEE-----